Protein AF-A0A7V4PA31-F1 (afdb_monomer)

Secondary structure (DSSP, 8-state):
-PPPP-PPEEEE--GGGHHHHHHHHHHHHHHTTPPPPS--HHHHHHHSSSTT-S-EEEEEEETTEEEEEEEEEEEEETTTTEEEEEEEEEEE-GGGTTTTHHHHHHHHHHHHHHHTT--EEE----TT-HHHHHHHTTTS---TT-------THHHHHHHTPPPPTT-EEEE--GGGHHHHHHHHHHHHHHHT----S-SHHHHHHHHSSTT-S-EEEEEEETTEEEEEEEE---

Sequence (235 aa):
MPPQSNTVLVRAALPQDSAPVAAMCAALAAETDEPAPRFSAADFLRDGFGSSARFGCLVAERHGGMVGYLLHCSDYDTDLAQRCIYVADLFVEKTARGAGVGRALLAAAASVARSRGAGCLAWIVREGNRAARAFYARFGEEQSDTVLWSAAGPSFRRLVAAPQAPDLHIRPAAARDVPTVARMLKALLVGQGDEPPSDIAGPLRRDGFGADAAFQGLLAERAGAPMGYAVFWML

pLDDT: mean 90.06, std 8.97, range [41.06, 98.75]

Solvent-accessible surface area (backbone atoms only — not comparable to full-atom values): 13872 Å² total; per-residue (Å²): 129,79,83,69,56,90,59,74,45,76,45,75,59,54,78,86,46,21,56,65,50,27,51,49,52,38,49,51,23,59,75,69,79,41,76,67,61,88,66,37,34,66,52,43,51,65,33,49,44,73,100,74,36,44,33,49,45,36,34,31,32,42,72,92,38,80,42,30,41,35,35,31,30,85,39,66,41,77,90,76,55,38,39,23,27,34,46,77,44,77,49,61,40,80,93,47,56,93,70,53,50,70,58,51,48,52,54,49,50,51,52,54,24,47,77,70,70,13,83,44,77,45,73,84,74,64,90,84,43,59,70,58,51,66,58,45,61,76,80,53,82,86,67,88,89,69,79,92,80,84,67,60,70,72,55,33,53,49,60,73,67,51,79,79,61,86,74,57,49,74,44,78,52,52,76,85,42,38,68,58,52,35,51,52,52,44,53,49,34,51,74,73,73,45,86,61,71,97,65,57,46,62,44,48,52,70,34,42,52,64,97,79,37,64,34,47,40,36,35,31,26,44,93,87,42,82,76,50,71,48,77,49,72,83,108

Radius of gyration: 20.76 Å; Cα contacts (8 Å, |Δi|>4): 317; chains: 1; bounding box: 57×41×54 Å

Structure (mmCIF, N/CA/C/O backbone):
data_AF-A0A7V4PA31-F1
#
_entry.id   AF-A0A7V4PA31-F1
#
loop_
_atom_site.group_PDB
_atom_site.id
_atom_site.type_symbol
_atom_site.label_atom_id
_atom_site.label_alt_id
_atom_site.label_comp_id
_atom_site.label_asym_id
_atom_site.label_entity_id
_atom_site.label_seq_id
_atom_site.pdbx_PDB_ins_code
_atom_site.Cartn_x
_atom_site.Cartn_y
_atom_site.Cartn_z
_atom_site.occupancy
_atom_site.B_iso_or_equiv
_atom_site.auth_seq_id
_atom_site.auth_comp_id
_atom_site.auth_asym_id
_atom_site.auth_atom_id
_atom_site.pdbx_PDB_model_num
ATOM 1 N N . MET A 1 1 ? -32.011 -3.133 26.517 1.00 44.06 1 MET A N 1
ATOM 2 C CA . MET A 1 1 ? -31.022 -3.063 25.417 1.00 44.06 1 MET A CA 1
ATOM 3 C C . MET A 1 1 ? -30.504 -4.471 25.176 1.00 44.06 1 MET A C 1
ATOM 5 O O . MET A 1 1 ? -30.267 -5.149 26.170 1.00 44.06 1 MET A O 1
ATOM 9 N N . PRO A 1 2 ? -30.390 -4.948 23.925 1.00 41.06 2 PRO A N 1
ATOM 10 C CA . PRO A 1 2 ? -29.769 -6.245 23.666 1.00 41.06 2 PRO A CA 1
ATOM 11 C C . PRO A 1 2 ? -28.306 -6.226 24.152 1.00 41.06 2 PRO A C 1
ATOM 13 O O . PRO A 1 2 ? -27.683 -5.159 24.127 1.00 41.06 2 PRO A O 1
ATOM 16 N N . PRO A 1 3 ? -27.765 -7.360 24.635 1.00 46.62 3 PRO A N 1
ATOM 17 C CA . PRO A 1 3 ? -26.396 -7.428 25.130 1.00 46.62 3 PRO A CA 1
ATOM 18 C C . PRO A 1 3 ? -25.436 -7.057 23.999 1.00 46.62 3 PRO A C 1
ATOM 20 O O . PRO A 1 3 ? -25.443 -7.675 22.935 1.00 46.62 3 PRO A O 1
ATOM 23 N N . GLN A 1 4 ? -24.633 -6.016 24.212 1.00 53.28 4 GLN A N 1
ATOM 24 C CA . GLN A 1 4 ? -23.603 -5.638 23.255 1.00 53.28 4 GLN A CA 1
ATOM 25 C C . GLN A 1 4 ? -22.551 -6.750 23.223 1.00 53.28 4 GLN A C 1
ATOM 27 O O . GLN A 1 4 ? -21.952 -7.089 24.244 1.00 53.28 4 GLN A O 1
ATOM 32 N N . SER A 1 5 ? -22.384 -7.371 22.055 1.00 55.97 5 SER A N 1
ATOM 33 C CA . SER A 1 5 ? -21.417 -8.447 21.869 1.00 55.97 5 SER A CA 1
ATOM 34 C C . SER A 1 5 ? -19.999 -7.921 22.081 1.00 55.97 5 SER A C 1
ATOM 36 O O . SER A 1 5 ? -19.615 -6.888 21.536 1.00 55.97 5 SER A O 1
ATOM 38 N N . ASN A 1 6 ? -19.202 -8.666 22.846 1.00 71.25 6 ASN A N 1
ATOM 39 C CA . ASN A 1 6 ? -17.796 -8.351 23.093 1.00 71.25 6 ASN A CA 1
ATOM 40 C C . ASN A 1 6 ? -16.899 -8.630 21.866 1.00 71.25 6 ASN A C 1
ATOM 42 O O . ASN A 1 6 ? -15.695 -8.363 21.904 1.00 71.25 6 ASN A O 1
ATOM 46 N N . THR A 1 7 ? -17.482 -9.193 20.805 1.00 86.62 7 THR A N 1
ATOM 47 C CA . THR A 1 7 ? -16.820 -9.576 19.559 1.00 86.62 7 THR A CA 1
ATOM 48 C C . THR A 1 7 ? -16.419 -8.352 18.742 1.00 86.62 7 THR A C 1
ATOM 50 O O . THR A 1 7 ? -17.206 -7.429 18.552 1.00 86.62 7 THR A O 1
ATOM 53 N N . VAL A 1 8 ? -15.191 -8.372 18.224 1.00 94.12 8 VAL A N 1
ATOM 54 C CA . VAL A 1 8 ? -14.724 -7.411 17.220 1.00 94.12 8 VAL A CA 1
ATOM 55 C C . VAL A 1 8 ? -15.252 -7.844 15.856 1.00 94.12 8 VAL A C 1
ATOM 57 O O . VAL A 1 8 ? -14.962 -8.958 15.415 1.00 94.12 8 VAL A O 1
ATOM 60 N N . LEU A 1 9 ? -15.996 -6.969 15.185 1.00 96.00 9 LEU A N 1
ATOM 61 C CA . LEU A 1 9 ? -16.415 -7.160 13.799 1.00 96.00 9 LEU A CA 1
ATOM 62 C C . LEU A 1 9 ? -15.493 -6.351 12.888 1.00 96.00 9 LEU A C 1
ATOM 64 O O . LEU A 1 9 ? -15.339 -5.152 13.090 1.00 96.00 9 LEU A O 1
ATOM 68 N N . VAL A 1 10 ? -14.898 -6.991 11.882 1.00 98.31 10 VAL A N 1
ATOM 69 C CA . VAL A 1 10 ? -14.113 -6.305 10.848 1.00 98.31 10 VAL A CA 1
ATOM 70 C C . VAL A 1 10 ? -14.839 -6.416 9.518 1.00 98.31 10 VAL A C 1
ATOM 72 O O . VAL A 1 10 ? -15.261 -7.507 9.130 1.00 98.31 10 VAL A O 1
ATOM 75 N N . ARG A 1 11 ? -14.977 -5.291 8.817 1.00 97.81 11 ARG A N 1
ATOM 76 C CA . ARG A 1 11 ? -15.625 -5.212 7.503 1.00 97.81 11 ARG A CA 1
ATOM 77 C C . ARG A 1 11 ? -14.901 -4.226 6.594 1.00 97.81 11 ARG A C 1
ATOM 79 O O . ARG A 1 11 ? -14.164 -3.366 7.070 1.00 97.81 11 ARG A O 1
ATOM 86 N N . ALA A 1 12 ? -15.145 -4.330 5.290 1.00 98.12 12 ALA A N 1
ATOM 87 C CA . ALA A 1 12 ? -14.775 -3.269 4.362 1.00 98.12 12 ALA A CA 1
ATOM 88 C C . ALA A 1 12 ? -15.479 -1.959 4.749 1.00 98.12 12 ALA A C 1
ATOM 90 O O . ALA A 1 12 ? -16.641 -1.964 5.180 1.00 98.12 12 ALA A O 1
ATOM 91 N N . ALA A 1 13 ? -14.759 -0.851 4.607 1.00 98.25 13 ALA A N 1
ATOM 92 C CA . ALA A 1 13 ? -15.318 0.476 4.775 1.00 98.25 13 ALA A CA 1
ATOM 93 C C . ALA A 1 13 ? -16.358 0.764 3.683 1.00 98.25 13 ALA A C 1
ATOM 95 O O . ALA A 1 13 ? -16.261 0.291 2.550 1.00 98.25 13 ALA A O 1
ATOM 96 N N . LEU A 1 14 ? -17.347 1.568 4.042 1.00 98.12 14 LEU A N 1
ATOM 97 C CA . LEU A 1 14 ? -18.398 2.093 3.184 1.00 98.12 14 LEU A CA 1
ATOM 98 C C . LEU A 1 14 ? -18.211 3.611 3.029 1.00 98.12 14 LEU A C 1
ATOM 100 O O . LEU A 1 14 ? -17.569 4.232 3.877 1.00 98.12 14 LEU A O 1
ATOM 104 N N . PRO A 1 15 ? -18.801 4.255 2.006 1.00 98.19 15 PRO A N 1
ATOM 105 C CA . PRO A 1 15 ? -18.684 5.707 1.820 1.00 98.19 15 PRO A CA 1
ATOM 106 C C . PRO A 1 15 ? -19.058 6.533 3.066 1.00 98.19 15 PRO A C 1
ATOM 108 O O . PRO A 1 15 ? -18.424 7.540 3.383 1.00 98.19 15 PRO A O 1
ATOM 111 N N . GLN A 1 16 ? -20.048 6.064 3.828 1.00 97.88 16 GLN A N 1
ATOM 112 C CA . GLN A 1 16 ? -20.491 6.680 5.083 1.00 97.88 16 GLN A CA 1
ATOM 113 C C . GLN A 1 16 ? -19.450 6.637 6.220 1.00 97.88 16 GLN A C 1
ATOM 115 O O . GLN A 1 16 ? -19.559 7.410 7.166 1.00 97.88 16 GLN A O 1
ATOM 120 N N . ASP A 1 17 ? -18.424 5.785 6.122 1.00 98.25 17 ASP A N 1
ATOM 121 C CA . ASP A 1 17 ? -17.343 5.686 7.111 1.00 98.25 17 ASP A CA 1
ATOM 122 C C . ASP A 1 17 ? -16.256 6.763 6.913 1.00 98.25 17 ASP A C 1
ATOM 124 O O . ASP A 1 17 ? -15.357 6.894 7.742 1.00 98.25 17 ASP A O 1
ATOM 128 N N . SER A 1 18 ? -16.339 7.561 5.842 1.00 97.88 18 SER A N 1
ATOM 129 C CA . SER A 1 18 ? -15.327 8.562 5.470 1.00 97.88 18 SER A CA 1
ATOM 130 C C . SER A 1 18 ? -15.000 9.568 6.577 1.00 97.88 18 SER A C 1
ATOM 132 O O . SER A 1 18 ? -13.827 9.825 6.847 1.00 97.88 18 SER A O 1
ATOM 134 N N . ALA A 1 19 ? -16.013 10.128 7.243 1.00 97.56 19 ALA A N 1
ATOM 135 C CA . ALA A 1 19 ? -15.810 11.098 8.318 1.00 97.56 19 ALA A CA 1
ATOM 136 C C . ALA A 1 19 ? -15.206 10.467 9.593 1.00 97.56 19 ALA A C 1
ATOM 138 O O . ALA A 1 19 ? -14.195 10.992 10.068 1.00 97.56 19 ALA A O 1
ATOM 139 N N . PRO A 1 20 ? -15.728 9.340 10.125 1.00 97.31 20 PRO A N 1
ATOM 140 C CA . PRO A 1 20 ? -15.085 8.622 11.227 1.00 97.31 20 PRO A CA 1
ATOM 141 C C . PRO A 1 20 ? -13.634 8.214 10.944 1.00 97.31 20 PRO A C 1
ATOM 143 O O . PRO A 1 20 ? -12.772 8.395 11.804 1.00 97.31 20 PRO A O 1
ATOM 146 N N . VAL A 1 21 ? -13.340 7.706 9.742 1.00 97.81 21 VAL A N 1
ATOM 147 C CA . VAL A 1 21 ? -11.973 7.310 9.372 1.00 97.81 21 VAL A CA 1
ATOM 148 C C . VAL A 1 21 ? -11.048 8.523 9.320 1.00 97.81 21 VAL A C 1
ATOM 150 O O . VAL A 1 21 ? -9.995 8.493 9.949 1.00 97.81 21 VAL A O 1
ATOM 153 N N . ALA A 1 22 ? -11.450 9.618 8.667 1.00 96.69 22 ALA A N 1
ATOM 154 C CA . ALA A 1 22 ? -10.640 10.838 8.621 1.00 96.69 22 ALA A CA 1
ATOM 155 C C . ALA A 1 22 ? -10.360 11.410 10.027 1.00 96.69 22 ALA A C 1
ATOM 157 O O . ALA A 1 22 ? -9.248 11.865 10.303 1.00 96.69 22 ALA A O 1
ATOM 158 N N . ALA A 1 23 ? -11.334 11.336 10.941 1.00 95.88 23 ALA A N 1
ATOM 159 C CA . ALA A 1 23 ? -11.140 11.733 12.335 1.00 95.88 23 ALA A CA 1
ATOM 160 C C . ALA A 1 23 ? -10.115 10.838 13.057 1.00 95.88 23 ALA A C 1
ATOM 162 O O . ALA A 1 23 ? -9.239 11.350 13.753 1.00 95.88 23 ALA A O 1
ATOM 163 N N . MET A 1 24 ? -10.170 9.518 12.854 1.00 96.25 24 MET A N 1
ATOM 164 C CA . MET A 1 24 ? -9.178 8.591 13.412 1.00 96.25 24 MET A CA 1
ATOM 165 C C . MET A 1 24 ? -7.784 8.759 12.783 1.00 96.25 24 MET A C 1
ATOM 167 O O . MET A 1 24 ? -6.789 8.610 13.490 1.00 96.25 24 MET A O 1
ATOM 171 N N . CYS A 1 25 ? -7.672 9.114 11.497 1.00 94.62 25 CYS A N 1
ATOM 172 C CA . CYS A 1 25 ? -6.391 9.499 10.882 1.00 94.62 25 CYS A CA 1
ATOM 173 C C . CYS A 1 25 ? -5.780 10.721 11.587 1.00 94.62 25 CYS A C 1
ATOM 175 O O . CYS A 1 25 ? -4.594 10.723 11.914 1.00 94.62 25 CYS A O 1
ATOM 177 N N . ALA A 1 26 ? -6.590 11.746 11.872 1.00 93.25 26 ALA A N 1
ATOM 178 C CA . ALA A 1 26 ? -6.135 12.913 12.625 1.00 93.25 26 ALA A CA 1
ATOM 179 C C . ALA A 1 26 ? -5.740 12.560 14.071 1.00 93.25 26 ALA A C 1
ATOM 181 O O . ALA A 1 26 ? -4.738 13.070 14.574 1.00 93.25 26 ALA A O 1
ATOM 182 N N . ALA A 1 27 ? -6.482 11.655 14.720 1.00 92.88 27 ALA A N 1
ATOM 183 C CA . ALA A 1 27 ? -6.151 11.161 16.056 1.00 92.88 27 ALA A CA 1
ATOM 184 C C . ALA A 1 27 ? -4.828 10.375 16.082 1.00 92.88 27 ALA A C 1
ATOM 186 O O . ALA A 1 27 ? -4.037 10.559 17.006 1.00 92.88 27 ALA A O 1
ATOM 187 N N . LEU A 1 28 ? -4.556 9.549 15.063 1.00 89.62 28 LEU A N 1
ATOM 188 C CA . LEU A 1 28 ? -3.290 8.824 14.925 1.00 89.62 28 LEU A CA 1
ATOM 189 C C . LEU A 1 28 ? -2.099 9.789 14.855 1.00 89.62 28 LEU A C 1
ATOM 191 O O . LEU A 1 28 ? -1.149 9.619 15.613 1.00 89.62 28 LEU A O 1
ATOM 195 N N . ALA A 1 29 ? -2.178 10.822 14.011 1.00 87.69 29 ALA A N 1
ATOM 196 C CA . ALA A 1 29 ? -1.116 11.824 13.895 1.00 87.69 29 ALA A CA 1
ATOM 197 C C . ALA A 1 29 ? -0.893 12.597 15.205 1.00 87.69 29 ALA A C 1
ATOM 199 O O . ALA A 1 29 ? 0.244 12.849 15.596 1.00 87.69 29 ALA A O 1
ATOM 200 N N . ALA A 1 30 ? -1.969 12.916 15.931 1.00 87.69 30 ALA A N 1
ATOM 201 C CA . ALA A 1 30 ? -1.861 13.562 17.235 1.00 87.69 30 ALA A CA 1
ATOM 202 C C . ALA A 1 30 ? -1.190 12.668 18.297 1.00 87.69 30 ALA A C 1
ATOM 204 O O . ALA A 1 30 ? -0.552 13.185 19.209 1.00 87.69 30 ALA A O 1
ATOM 205 N N . GLU A 1 31 ? -1.309 11.337 18.205 1.00 85.12 31 GLU A N 1
ATOM 206 C CA . GLU A 1 31 ? -0.613 10.410 19.111 1.00 85.12 31 GLU A CA 1
ATOM 207 C C . GLU A 1 31 ? 0.887 10.276 18.825 1.00 85.12 31 GLU A C 1
ATOM 209 O O . GLU A 1 31 ? 1.630 9.835 19.703 1.00 85.12 31 GLU A O 1
ATOM 214 N N . THR A 1 32 ? 1.324 10.617 17.614 1.00 79.44 32 THR A N 1
ATOM 215 C CA . THR A 1 32 ? 2.720 10.505 17.174 1.00 79.44 32 THR A CA 1
ATOM 216 C C . THR A 1 32 ? 3.445 11.851 17.112 1.00 79.44 32 THR A C 1
ATOM 218 O O . THR A 1 32 ? 4.543 11.917 16.562 1.00 79.44 32 THR A O 1
ATOM 221 N N . ASP A 1 33 ? 2.852 12.903 17.694 1.00 80.62 33 ASP A N 1
ATOM 222 C CA . ASP A 1 33 ? 3.322 14.295 17.630 1.00 80.62 33 ASP A CA 1
ATOM 223 C C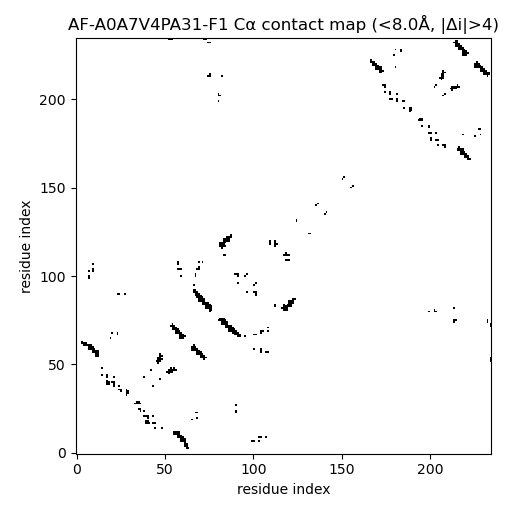 . ASP A 1 33 ? 3.544 14.785 16.185 1.00 80.62 33 ASP A C 1
ATOM 225 O O . ASP A 1 33 ? 4.423 15.601 15.891 1.00 80.62 33 ASP A O 1
ATOM 229 N N . GLU A 1 34 ? 2.734 14.277 15.256 1.00 81.75 34 GLU A N 1
ATOM 230 C CA . GLU A 1 34 ? 2.796 14.626 13.846 1.00 81.75 34 GLU A CA 1
ATOM 231 C C . GLU A 1 34 ? 1.813 15.745 13.492 1.00 81.75 34 GLU A C 1
ATOM 233 O O . GLU A 1 34 ? 0.744 15.879 14.097 1.00 81.75 34 GLU A O 1
ATOM 238 N N . PRO A 1 35 ? 2.128 16.552 12.462 1.00 84.50 35 PRO A N 1
ATOM 239 C CA . PRO A 1 35 ? 1.149 17.453 11.881 1.00 84.50 35 PRO A CA 1
ATOM 240 C C . PRO A 1 35 ? -0.095 16.680 11.444 1.00 84.50 35 PRO A C 1
ATOM 242 O O . PRO A 1 35 ? 0.014 15.601 10.859 1.00 84.50 35 PRO A O 1
ATOM 245 N N . ALA A 1 36 ? -1.272 17.267 11.667 1.00 84.06 36 ALA A N 1
ATOM 246 C CA . ALA A 1 36 ? -2.519 16.679 11.200 1.00 84.06 36 ALA A CA 1
ATOM 247 C C . ALA A 1 36 ? -2.424 16.361 9.694 1.00 84.06 36 ALA A C 1
ATOM 249 O O . ALA A 1 36 ? -1.976 17.211 8.907 1.00 84.06 36 ALA A O 1
ATOM 250 N N . PRO A 1 37 ? -2.831 15.152 9.274 1.00 86.25 37 PRO A N 1
ATOM 251 C CA . PRO A 1 37 ? -2.756 14.768 7.882 1.00 86.25 37 PRO A CA 1
ATOM 252 C C . PRO A 1 37 ? -3.697 15.653 7.066 1.00 86.25 37 PRO A C 1
ATOM 254 O O . PRO A 1 37 ? -4.755 16.078 7.526 1.00 86.25 37 PRO A O 1
ATOM 257 N N . ARG A 1 38 ? -3.334 15.895 5.804 1.00 88.88 38 ARG A N 1
ATOM 258 C CA . ARG A 1 38 ? -4.230 16.571 4.848 1.00 88.88 38 ARG A CA 1
ATOM 259 C C . ARG A 1 38 ? -5.423 15.703 4.440 1.00 88.88 38 ARG A C 1
ATOM 261 O O . ARG A 1 38 ? -6.326 16.200 3.783 1.00 88.88 38 ARG A O 1
ATOM 268 N N . PHE A 1 39 ? -5.384 14.419 4.785 1.00 93.19 39 PHE A N 1
ATOM 269 C CA . PHE A 1 39 ? -6.368 13.424 4.400 1.00 93.19 39 PHE A CA 1
ATOM 270 C C . PHE A 1 39 ? -7.732 13.722 5.032 1.00 93.19 39 PHE A C 1
ATOM 272 O O . PHE A 1 39 ? -7.891 13.667 6.251 1.00 93.19 39 PHE A O 1
ATOM 279 N N . SER A 1 40 ? -8.712 14.056 4.193 1.00 96.44 40 SER A N 1
ATOM 280 C CA . SER A 1 40 ? -10.071 14.405 4.611 1.00 96.44 40 SER A CA 1
ATOM 281 C C . SER A 1 40 ? -11.091 13.322 4.249 1.00 96.44 40 SER A C 1
ATOM 283 O O . SER A 1 40 ? -10.822 12.421 3.458 1.00 96.44 40 SER A O 1
ATOM 285 N N . ALA A 1 41 ? -12.320 13.452 4.759 1.00 97.44 41 ALA A N 1
ATOM 286 C CA . ALA A 1 41 ? -13.435 12.601 4.338 1.00 97.44 41 ALA A CA 1
ATOM 287 C C . ALA A 1 41 ? -13.698 12.686 2.819 1.00 97.44 41 ALA A C 1
ATOM 289 O O . ALA A 1 41 ? -14.067 11.692 2.196 1.00 97.44 41 ALA A O 1
ATOM 290 N N . ALA A 1 42 ? -13.472 13.856 2.208 1.00 97.56 42 ALA A N 1
ATOM 291 C CA . ALA A 1 42 ? -13.620 14.041 0.767 1.00 97.56 42 ALA A CA 1
ATOM 292 C C . ALA A 1 42 ? -12.531 13.297 -0.022 1.00 97.56 42 ALA A C 1
ATOM 294 O O . ALA A 1 42 ? -12.837 12.679 -1.040 1.00 97.56 42 ALA A O 1
ATOM 295 N N . ASP A 1 43 ? -11.285 13.301 0.465 1.00 96.81 43 ASP A N 1
ATOM 296 C CA . ASP A 1 43 ? -10.207 12.493 -0.121 1.00 96.81 43 ASP A CA 1
ATOM 297 C C . ASP A 1 43 ? -10.504 11.002 0.032 1.00 96.81 43 ASP A C 1
ATOM 299 O O . ASP A 1 43 ? -10.348 10.247 -0.924 1.00 96.81 43 ASP A O 1
ATOM 303 N N . PHE A 1 44 ? -11.022 10.591 1.194 1.00 97.38 44 PHE A N 1
ATOM 304 C CA . PHE A 1 44 ? -11.401 9.203 1.425 1.00 97.38 44 PHE A CA 1
ATOM 305 C C . PHE A 1 44 ? -12.467 8.722 0.432 1.00 97.38 44 PHE A C 1
ATOM 307 O O . PHE A 1 44 ? -12.355 7.633 -0.126 1.00 97.38 44 PHE A O 1
ATOM 314 N N . LEU A 1 45 ? -13.489 9.542 0.176 1.00 97.56 45 LEU A N 1
ATOM 315 C CA . LEU A 1 45 ? -14.532 9.237 -0.805 1.00 97.56 45 LEU A CA 1
ATOM 316 C C . LEU A 1 45 ? -13.998 9.201 -2.240 1.00 97.56 45 LEU A C 1
ATOM 318 O O . LEU A 1 45 ? -14.384 8.320 -3.006 1.00 97.56 45 LEU A O 1
ATOM 322 N N . ARG A 1 46 ? -13.130 10.155 -2.597 1.00 96.31 46 ARG A N 1
ATOM 323 C CA . ARG A 1 46 ? -12.538 10.258 -3.936 1.00 96.31 46 ARG A CA 1
ATOM 324 C C . ARG A 1 46 ? -11.651 9.058 -4.256 1.00 96.31 46 ARG A C 1
ATOM 326 O O . ARG A 1 46 ? -11.734 8.523 -5.357 1.00 96.31 46 ARG A O 1
ATOM 333 N N . ASP A 1 47 ? -10.808 8.663 -3.306 1.00 96.69 47 ASP A N 1
ATOM 334 C CA . ASP A 1 47 ? -9.711 7.728 -3.554 1.00 96.69 47 ASP A CA 1
ATOM 335 C C . ASP A 1 47 ? -9.988 6.315 -3.016 1.00 96.69 47 ASP A C 1
ATOM 337 O O . ASP A 1 47 ? -9.312 5.376 -3.421 1.00 96.69 47 ASP A O 1
ATOM 341 N N . GLY A 1 48 ? -10.968 6.128 -2.127 1.00 96.44 48 GLY A N 1
ATOM 342 C CA . GLY A 1 48 ? -11.242 4.840 -1.476 1.00 96.44 48 GLY A CA 1
ATOM 343 C C . GLY A 1 48 ? -12.285 3.956 -2.165 1.00 96.44 48 GLY A C 1
ATOM 344 O O . GLY A 1 48 ? -12.508 2.829 -1.723 1.00 96.44 48 GLY A O 1
ATOM 345 N N . PHE A 1 49 ? -12.952 4.441 -3.219 1.00 95.38 49 PHE A N 1
ATOM 346 C CA . PHE A 1 49 ? -14.084 3.746 -3.845 1.00 95.38 49 PHE A CA 1
ATOM 347 C C . PHE A 1 49 ? -14.070 3.816 -5.376 1.00 95.38 49 PHE A C 1
ATOM 349 O O . PHE A 1 49 ? -13.451 4.684 -5.984 1.00 95.38 49 PHE A O 1
ATOM 356 N N . GLY A 1 50 ? -14.811 2.898 -6.003 1.00 92.62 50 GLY A N 1
ATOM 357 C CA . GLY A 1 50 ? -14.943 2.800 -7.458 1.00 92.62 50 GLY A CA 1
ATOM 358 C C . GLY A 1 50 ? -13.843 1.967 -8.120 1.00 92.62 50 GLY A C 1
ATOM 359 O O . GLY A 1 50 ? -12.965 1.415 -7.463 1.00 92.62 50 GLY A O 1
ATOM 360 N N . SER A 1 51 ? -13.898 1.865 -9.450 1.00 87.75 51 SER A N 1
ATOM 361 C CA . SER A 1 51 ? -12.938 1.084 -10.249 1.00 87.75 51 SER A CA 1
ATOM 362 C C . SER A 1 51 ? -11.523 1.672 -10.268 1.00 87.75 51 SER A C 1
ATOM 364 O O . SER A 1 51 ? -10.601 1.012 -10.728 1.00 87.75 51 SER A O 1
ATOM 366 N N . SER A 1 52 ? -11.356 2.907 -9.793 1.00 86.19 52 SER A N 1
ATOM 367 C CA . SER A 1 52 ? -10.081 3.624 -9.699 1.00 86.19 52 SER A CA 1
ATOM 368 C C . SER A 1 52 ? -9.669 3.910 -8.250 1.00 86.19 52 SER A C 1
ATOM 370 O O . SER A 1 52 ? -8.960 4.890 -8.003 1.00 86.19 52 SER A O 1
ATOM 372 N N . ALA A 1 53 ? -10.174 3.120 -7.295 1.00 92.75 53 ALA A N 1
ATOM 373 C CA . ALA A 1 53 ? -9.812 3.245 -5.888 1.00 92.75 53 ALA A CA 1
ATOM 374 C C . ALA A 1 53 ? -8.302 3.027 -5.705 1.00 92.75 53 ALA A C 1
ATOM 376 O O . ALA A 1 53 ? -7.762 2.007 -6.122 1.00 92.75 53 ALA A O 1
ATOM 377 N N . ARG A 1 54 ? -7.643 3.984 -5.052 1.00 92.69 54 ARG A N 1
ATOM 378 C CA . ARG A 1 54 ? -6.198 4.013 -4.780 1.00 92.69 54 ARG A CA 1
ATOM 379 C C . ARG A 1 54 ? -5.822 3.241 -3.522 1.00 92.69 54 ARG A C 1
ATOM 381 O O . ARG A 1 54 ? -4.666 2.872 -3.341 1.00 92.69 54 ARG A O 1
ATOM 388 N N . PHE A 1 55 ? -6.787 3.003 -2.640 1.00 95.56 55 PHE A N 1
ATOM 389 C CA . PHE A 1 55 ? -6.609 2.202 -1.437 1.00 95.56 55 PHE A CA 1
ATOM 390 C C . PHE A 1 55 ? -7.890 1.435 -1.096 1.00 95.56 55 PHE A C 1
ATOM 392 O O . PHE A 1 55 ? -8.990 1.785 -1.521 1.00 95.56 55 PHE A O 1
ATOM 399 N N . GLY A 1 56 ? -7.738 0.382 -0.298 1.00 96.88 56 GLY A N 1
ATOM 400 C CA . GLY A 1 56 ? -8.819 -0.235 0.458 1.00 96.88 56 GLY A CA 1
ATOM 401 C C . GLY A 1 56 ? -8.768 0.206 1.918 1.00 96.88 56 GLY A C 1
ATOM 402 O O . GLY A 1 56 ? -7.713 0.567 2.440 1.00 96.88 56 GLY A O 1
ATOM 403 N N . CYS A 1 57 ? -9.915 0.176 2.586 1.00 98.44 57 CYS A N 1
ATOM 404 C CA . CYS A 1 57 ? -10.000 0.438 4.015 1.00 98.44 57 CYS A CA 1
ATOM 405 C C . CYS A 1 57 ? -10.866 -0.629 4.683 1.00 98.44 57 CYS A C 1
ATOM 407 O O . CYS A 1 57 ? -11.948 -0.971 4.197 1.00 98.44 57 CYS A O 1
ATOM 409 N N . LEU A 1 58 ? -10.373 -1.156 5.798 1.00 98.75 58 LEU A N 1
ATOM 410 C CA . LEU A 1 58 ? -11.103 -2.032 6.701 1.00 98.75 58 LEU A CA 1
ATOM 411 C C . LEU A 1 58 ? -11.414 -1.254 7.973 1.00 98.75 58 LEU A C 1
ATOM 413 O O . LEU A 1 58 ? -10.540 -0.579 8.508 1.00 98.75 58 LEU A O 1
ATOM 417 N N . VAL A 1 59 ? -12.633 -1.381 8.484 1.00 98.69 59 VAL A N 1
ATOM 418 C CA . VAL A 1 59 ? -13.040 -0.788 9.762 1.00 98.69 59 VAL A CA 1
ATOM 419 C C . VAL A 1 59 ? -13.340 -1.884 10.770 1.00 98.69 59 VAL A C 1
ATOM 421 O O . VAL A 1 59 ? -13.851 -2.952 10.417 1.00 98.69 59 VAL A O 1
ATOM 424 N N . ALA A 1 60 ? -13.004 -1.619 12.028 1.00 98.44 60 ALA A N 1
ATOM 425 C CA . ALA A 1 60 ? -13.319 -2.482 13.150 1.00 98.44 60 ALA A CA 1
ATOM 426 C C . ALA A 1 60 ? -14.403 -1.845 14.017 1.00 98.44 60 ALA A C 1
ATOM 428 O O . ALA A 1 60 ? -14.278 -0.697 14.446 1.00 98.44 60 ALA A O 1
ATOM 429 N N . GLU A 1 61 ? -15.434 -2.620 14.321 1.00 97.00 61 GLU A N 1
ATOM 430 C CA . GLU A 1 61 ? -16.535 -2.234 15.193 1.00 97.00 61 GLU A CA 1
ATOM 431 C C . GLU A 1 61 ? -16.549 -3.099 16.452 1.00 97.00 61 GLU A C 1
ATOM 433 O O . GLU A 1 61 ? -16.291 -4.308 16.418 1.00 97.00 61 GLU A O 1
ATOM 438 N N . ARG A 1 62 ? -16.865 -2.470 17.584 1.00 93.12 62 ARG A N 1
ATOM 439 C CA . ARG A 1 62 ? -17.080 -3.133 18.871 1.00 93.12 62 ARG A CA 1
ATOM 440 C C . ARG A 1 62 ? -18.070 -2.313 19.688 1.00 93.12 62 ARG A C 1
ATOM 442 O O . ARG A 1 62 ? -18.041 -1.088 19.634 1.00 93.12 62 ARG A O 1
ATOM 449 N N . HIS A 1 63 ? -18.950 -2.972 20.444 1.00 88.06 63 HIS A N 1
ATOM 450 C CA . HIS A 1 63 ? -19.958 -2.291 21.278 1.00 88.06 63 HIS A CA 1
ATOM 451 C C . HIS A 1 63 ? -20.865 -1.318 20.499 1.00 88.06 63 HIS A C 1
ATOM 453 O O . HIS A 1 63 ? -21.342 -0.322 21.033 1.00 88.06 63 HIS A O 1
ATOM 459 N N . GLY A 1 64 ? -21.104 -1.609 19.215 1.00 85.38 64 GLY A N 1
ATOM 460 C CA . GLY A 1 64 ? -21.933 -0.783 18.330 1.00 85.38 64 GLY A CA 1
ATOM 461 C C . GLY A 1 64 ? -21.260 0.492 17.808 1.00 85.38 64 GLY A C 1
ATOM 462 O O . GLY A 1 64 ? -21.941 1.302 17.188 1.00 85.38 64 GLY A O 1
ATOM 463 N N . GLY A 1 65 ? -19.957 0.678 18.043 1.00 92.44 65 GLY A N 1
ATOM 464 C CA . GLY A 1 65 ? -19.186 1.816 17.543 1.00 92.44 65 GLY A CA 1
ATOM 465 C C . GLY A 1 65 ? -17.934 1.389 16.784 1.00 92.44 65 GLY A C 1
ATOM 466 O O . GLY A 1 65 ? -17.381 0.314 17.020 1.00 92.44 65 GLY A O 1
ATOM 467 N N . MET A 1 66 ? -17.477 2.248 15.876 1.00 96.94 66 MET A N 1
ATOM 468 C CA . MET A 1 66 ? -16.195 2.080 15.196 1.00 96.94 66 MET A CA 1
ATOM 469 C C . MET A 1 66 ? -15.058 2.373 16.176 1.00 96.94 66 MET A C 1
ATOM 471 O O . MET A 1 66 ? -15.074 3.392 16.860 1.00 96.94 66 MET A O 1
ATOM 475 N N . VAL A 1 67 ? -14.093 1.460 16.265 1.00 97.69 67 VAL A N 1
ATOM 476 C CA . VAL A 1 67 ? -12.992 1.511 17.245 1.00 97.69 67 VAL A CA 1
ATOM 477 C C . VAL A 1 67 ? -11.610 1.411 16.604 1.00 97.69 67 VAL A C 1
ATOM 479 O O . VAL A 1 67 ? -10.600 1.350 17.304 1.00 97.69 67 VAL A O 1
ATOM 482 N N . GLY A 1 68 ? -11.541 1.342 15.279 1.00 98.00 68 GLY A N 1
ATOM 483 C CA . GLY A 1 68 ? -10.284 1.304 14.553 1.00 98.00 68 GLY A CA 1
ATOM 484 C C . GLY A 1 68 ? -10.481 1.130 13.058 1.00 98.00 68 GLY A C 1
ATOM 485 O O . GLY A 1 68 ? -11.571 0.787 12.593 1.00 98.00 68 GLY A O 1
ATOM 486 N N . TYR A 1 69 ? -9.403 1.339 12.316 1.00 98.62 69 TYR A N 1
ATOM 487 C CA . TYR A 1 69 ? -9.356 1.121 10.878 1.00 98.62 69 TYR A CA 1
ATOM 488 C C . TYR A 1 69 ? -7.968 0.638 10.446 1.00 98.62 69 TYR A C 1
ATOM 490 O O . TYR A 1 69 ? -6.986 0.755 11.186 1.00 98.62 69 TYR A O 1
ATOM 498 N N . LEU A 1 70 ? -7.906 0.085 9.240 1.00 98.56 70 LEU A N 1
ATOM 499 C CA . LEU A 1 70 ? -6.678 -0.260 8.542 1.00 98.56 70 LEU A CA 1
ATOM 500 C C . LEU A 1 70 ? -6.820 0.166 7.082 1.00 98.56 70 LEU A C 1
ATOM 502 O O . LEU A 1 70 ? -7.698 -0.336 6.376 1.00 98.56 70 LEU A O 1
ATOM 506 N N . LEU A 1 71 ? -5.959 1.081 6.642 1.00 97.88 71 LEU A N 1
ATOM 507 C CA . LEU A 1 71 ? -5.876 1.533 5.255 1.00 97.88 71 LEU A CA 1
ATOM 508 C C . LEU A 1 71 ? -4.726 0.806 4.563 1.00 97.88 71 LEU A C 1
ATOM 510 O O . LEU A 1 71 ? -3.628 0.694 5.111 1.00 97.88 71 LEU A O 1
ATOM 514 N N . HIS A 1 72 ? -4.983 0.290 3.367 1.00 97.00 72 HIS A N 1
ATOM 515 C CA . HIS A 1 72 ? -4.011 -0.509 2.641 1.00 97.00 72 HIS A CA 1
ATOM 516 C C . HIS A 1 72 ? -4.054 -0.263 1.133 1.00 97.00 72 HIS A C 1
ATOM 518 O O . HIS A 1 72 ? -5.107 0.033 0.570 1.00 97.00 72 HIS A O 1
ATOM 524 N N . CYS A 1 73 ? -2.931 -0.451 0.452 1.00 93.88 73 CYS A N 1
ATOM 525 C CA . CYS A 1 73 ? -2.829 -0.363 -1.004 1.00 93.88 73 CYS A CA 1
ATOM 526 C C . CYS A 1 73 ? -2.080 -1.567 -1.583 1.00 93.88 73 CYS A C 1
ATOM 528 O O . CYS A 1 73 ? -1.497 -2.371 -0.856 1.00 93.88 73 CYS A O 1
ATOM 530 N N . SER A 1 74 ? -2.180 -1.745 -2.898 1.00 89.44 74 SER A N 1
ATOM 531 C CA . SER A 1 74 ? -1.460 -2.806 -3.603 1.00 89.44 74 SER A CA 1
ATOM 532 C C . SER A 1 74 ? 0.042 -2.536 -3.587 1.00 89.44 74 SER A C 1
ATOM 534 O O . SER A 1 74 ? 0.460 -1.386 -3.701 1.00 89.44 74 SER A O 1
ATOM 536 N N . ASP A 1 75 ? 0.824 -3.604 -3.489 1.00 88.88 75 ASP A N 1
ATOM 537 C CA . ASP A 1 75 ? 2.283 -3.569 -3.518 1.00 88.88 75 ASP A CA 1
ATOM 538 C C . ASP A 1 75 ? 2.829 -4.830 -4.217 1.00 88.88 75 ASP A C 1
ATOM 540 O O . ASP A 1 75 ? 2.075 -5.767 -4.523 1.00 88.88 75 ASP A O 1
ATOM 544 N N . TYR A 1 76 ? 4.131 -4.888 -4.474 1.00 84.31 76 TYR A N 1
ATOM 545 C CA . TYR A 1 76 ? 4.794 -6.089 -4.976 1.00 84.31 76 TYR A CA 1
ATOM 546 C C . TYR A 1 76 ? 6.216 -6.162 -4.442 1.00 84.31 76 TYR A C 1
ATOM 548 O O . TYR A 1 76 ? 7.009 -5.241 -4.606 1.00 84.31 76 TYR A O 1
ATOM 556 N N . ASP A 1 77 ? 6.557 -7.307 -3.880 1.00 81.06 77 ASP A N 1
ATOM 557 C CA . ASP A 1 77 ? 7.897 -7.569 -3.396 1.00 81.06 77 ASP A CA 1
ATOM 558 C C . ASP A 1 77 ? 8.706 -8.244 -4.513 1.00 81.06 77 ASP A C 1
ATOM 560 O O . ASP A 1 77 ? 8.323 -9.297 -5.039 1.00 81.06 77 ASP A O 1
ATOM 564 N N . THR A 1 78 ? 9.791 -7.598 -4.942 1.00 75.94 78 THR A N 1
ATOM 565 C CA . THR A 1 78 ? 10.650 -8.100 -6.025 1.00 75.94 78 THR A CA 1
ATOM 566 C C . THR A 1 78 ? 11.567 -9.227 -5.588 1.00 75.94 78 THR A C 1
ATOM 568 O O . THR A 1 78 ? 11.954 -10.028 -6.441 1.00 75.94 78 THR A O 1
ATOM 571 N N . ASP A 1 79 ? 11.865 -9.315 -4.296 1.00 75.12 79 ASP A N 1
ATOM 572 C CA . ASP A 1 79 ? 12.751 -10.326 -3.723 1.00 75.12 79 ASP A CA 1
ATOM 573 C C . ASP A 1 79 ? 11.973 -11.636 -3.547 1.00 75.12 79 ASP A C 1
ATOM 575 O O . ASP A 1 79 ? 12.443 -12.714 -3.915 1.00 75.12 79 ASP A O 1
ATOM 579 N N . LEU A 1 80 ? 10.711 -11.532 -3.120 1.00 75.56 80 LEU A N 1
ATOM 580 C CA . LEU A 1 80 ? 9.747 -12.637 -3.092 1.00 75.56 80 LEU A CA 1
ATOM 581 C C . LEU A 1 80 ? 9.121 -12.923 -4.465 1.00 75.56 80 LEU A C 1
ATOM 583 O O . LEU A 1 80 ? 8.470 -13.954 -4.648 1.00 75.56 80 LEU A O 1
ATOM 587 N N . ALA A 1 81 ? 9.280 -12.004 -5.421 1.00 74.12 81 ALA A N 1
ATOM 588 C CA . ALA A 1 81 ? 8.618 -12.018 -6.722 1.00 74.12 81 ALA A CA 1
ATOM 589 C C . ALA A 1 81 ? 7.103 -12.299 -6.608 1.00 74.12 81 ALA A C 1
ATOM 591 O O . ALA A 1 81 ? 6.543 -13.152 -7.314 1.00 74.12 81 ALA A O 1
ATOM 592 N N . GLN A 1 82 ? 6.441 -11.585 -5.695 1.00 79.38 82 GLN A N 1
ATOM 593 C CA . GLN A 1 82 ? 5.050 -11.829 -5.338 1.00 79.38 82 GLN A CA 1
ATOM 594 C C . GLN A 1 82 ? 4.293 -10.534 -5.037 1.00 79.38 82 GLN A C 1
ATOM 596 O O . GLN A 1 82 ? 4.829 -9.576 -4.486 1.00 79.38 82 GLN A O 1
ATOM 601 N N . ARG A 1 83 ? 2.993 -10.527 -5.357 1.00 87.12 83 ARG A N 1
ATOM 602 C CA . ARG A 1 83 ? 2.082 -9.459 -4.935 1.00 87.12 83 ARG A CA 1
ATOM 603 C C . ARG A 1 83 ? 2.039 -9.364 -3.414 1.00 87.12 83 ARG A C 1
ATOM 605 O O . ARG A 1 83 ? 1.945 -10.376 -2.709 1.00 87.12 83 ARG A O 1
ATOM 612 N N . CYS A 1 84 ? 1.993 -8.135 -2.938 1.00 90.62 84 CYS A N 1
ATOM 613 C CA . CYS A 1 84 ? 1.864 -7.803 -1.535 1.00 90.62 84 CYS A CA 1
ATOM 614 C C . CYS A 1 84 ? 0.791 -6.733 -1.344 1.00 90.62 84 CYS A C 1
ATOM 616 O O . CYS A 1 84 ? 0.230 -6.184 -2.296 1.00 90.62 84 CYS A O 1
ATOM 618 N N . ILE A 1 85 ? 0.446 -6.478 -0.091 1.00 93.12 85 ILE A N 1
ATOM 619 C CA . ILE A 1 85 ? -0.346 -5.313 0.281 1.00 93.12 85 ILE A CA 1
ATOM 620 C C . ILE A 1 85 ? 0.480 -4.481 1.251 1.00 93.12 85 ILE A C 1
ATOM 622 O O . ILE A 1 85 ? 0.950 -4.993 2.267 1.00 93.12 85 ILE A O 1
ATOM 626 N N . TYR A 1 86 ? 0.606 -3.194 0.958 1.00 95.25 86 TYR A N 1
ATOM 627 C CA . TYR A 1 86 ? 1.197 -2.235 1.872 1.00 95.25 86 TYR A CA 1
ATOM 628 C C . TYR A 1 86 ? 0.127 -1.729 2.842 1.00 95.25 86 TYR A C 1
ATOM 630 O O . TYR A 1 86 ? -0.916 -1.217 2.422 1.00 95.25 86 TYR A O 1
ATOM 638 N N . VAL A 1 87 ? 0.359 -1.883 4.145 1.00 97.12 87 VAL A N 1
ATOM 639 C CA . VAL A 1 87 ? -0.480 -1.298 5.196 1.00 97.12 87 VAL A CA 1
ATOM 640 C C . VAL A 1 87 ? 0.011 0.123 5.435 1.00 97.12 87 VAL A C 1
ATOM 642 O O . VAL A 1 87 ? 1.043 0.339 6.068 1.00 97.12 87 VAL A O 1
ATOM 645 N N . ALA A 1 88 ? -0.741 1.084 4.904 1.00 94.62 88 ALA A N 1
ATOM 646 C CA . ALA A 1 88 ? -0.414 2.498 4.998 1.00 94.62 88 ALA A CA 1
ATOM 647 C C . ALA A 1 88 ? -0.664 3.041 6.403 1.00 94.62 88 ALA A C 1
ATOM 649 O O . ALA A 1 88 ? 0.206 3.707 6.948 1.00 94.62 88 ALA A O 1
ATOM 650 N N . ASP A 1 89 ? -1.815 2.698 6.987 1.00 94.00 89 ASP A N 1
ATOM 651 C CA . ASP A 1 89 ? -2.195 3.116 8.333 1.00 94.00 89 ASP A CA 1
ATOM 652 C C . ASP A 1 89 ? -2.926 1.995 9.069 1.00 94.00 89 ASP A C 1
ATOM 654 O O . ASP A 1 89 ? -3.751 1.274 8.500 1.00 94.00 89 ASP A O 1
ATOM 658 N N . LEU A 1 90 ? -2.667 1.894 10.371 1.00 96.25 90 LEU A N 1
ATOM 659 C CA . LEU A 1 90 ? -3.428 1.070 11.303 1.00 96.25 90 LEU A CA 1
ATOM 660 C C . LEU A 1 90 ? -3.636 1.864 12.586 1.00 96.25 90 LEU A C 1
ATOM 662 O O . LEU A 1 90 ? -2.677 2.225 13.271 1.00 96.25 90 LEU A O 1
ATOM 666 N N . PHE A 1 91 ? -4.897 2.078 12.946 1.00 96.00 91 PHE A N 1
ATOM 667 C CA . PHE A 1 91 ? -5.261 2.764 14.178 1.00 96.00 91 PHE A CA 1
ATOM 668 C C . PHE A 1 91 ? -6.300 1.968 14.958 1.00 96.00 91 PHE A C 1
ATOM 670 O O . PHE A 1 91 ? -7.233 1.391 14.397 1.00 96.00 91 PHE A O 1
ATOM 677 N N . VAL A 1 92 ? -6.143 1.973 16.280 1.00 97.06 92 VAL A N 1
ATOM 678 C CA . VAL A 1 92 ? -7.111 1.424 17.229 1.00 97.06 92 VAL A CA 1
ATOM 679 C C . VAL A 1 92 ? -7.275 2.418 18.368 1.00 97.06 92 VAL A C 1
ATOM 681 O O . VAL A 1 92 ? -6.283 2.820 18.991 1.00 97.06 92 VAL A O 1
ATOM 684 N N . GLU A 1 93 ? -8.528 2.748 18.668 1.00 95.56 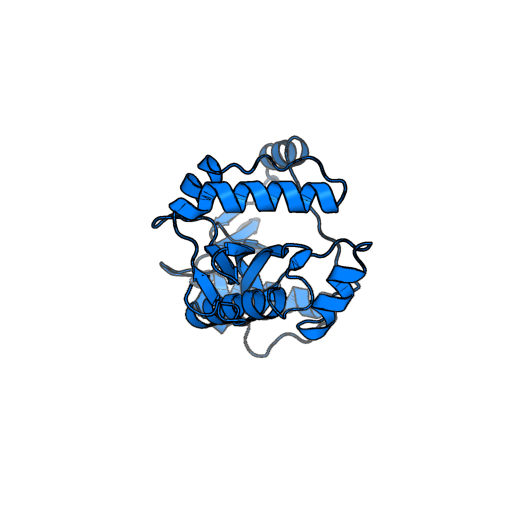93 GLU A N 1
ATOM 685 C CA . GLU A 1 93 ? -8.923 3.583 19.798 1.00 95.56 93 GLU A CA 1
ATOM 686 C C . GLU A 1 93 ? -8.296 3.089 21.099 1.00 95.56 93 GLU A C 1
ATOM 688 O O . GLU A 1 93 ? -8.282 1.885 21.379 1.00 95.56 93 GLU A O 1
ATOM 693 N N . LYS A 1 94 ? -7.805 4.011 21.937 1.00 93.31 94 LYS A N 1
ATOM 694 C CA . LYS A 1 94 ? -7.097 3.657 23.184 1.00 93.31 94 LYS A CA 1
ATOM 695 C C . LYS A 1 94 ? -7.928 2.737 24.081 1.00 93.31 94 LYS A C 1
ATOM 697 O O . LYS A 1 94 ? -7.391 1.790 24.649 1.00 93.31 94 LYS A O 1
ATOM 702 N N . THR A 1 95 ? -9.238 2.969 24.148 1.00 92.31 95 THR A N 1
ATOM 703 C CA . THR A 1 95 ? -10.202 2.185 24.941 1.00 92.31 95 THR A CA 1
ATOM 704 C C . THR A 1 95 ? -10.451 0.773 24.397 1.00 92.31 95 THR A C 1
ATOM 706 O O . THR A 1 95 ? -10.970 -0.080 25.117 1.00 92.31 95 THR A O 1
ATOM 709 N N . ALA A 1 96 ? -10.073 0.502 23.145 1.00 93.44 96 ALA A N 1
ATOM 710 C CA . ALA A 1 96 ? -10.216 -0.794 22.485 1.00 93.44 96 ALA A CA 1
ATOM 711 C C . ALA A 1 96 ? -8.872 -1.528 22.283 1.00 93.44 96 ALA A C 1
ATOM 713 O O . ALA A 1 96 ? -8.847 -2.658 21.778 1.00 93.44 96 ALA A O 1
ATOM 714 N N . ARG A 1 97 ? -7.744 -0.931 22.697 1.00 92.62 97 ARG A N 1
ATOM 715 C CA . ARG A 1 97 ? -6.427 -1.593 22.689 1.00 92.62 97 ARG A CA 1
ATOM 716 C C . ARG A 1 97 ? -6.398 -2.759 2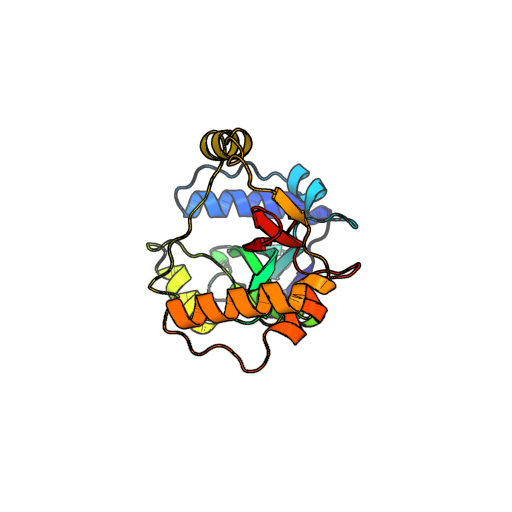3.678 1.00 92.62 97 ARG A C 1
ATOM 718 O O . ARG A 1 97 ? -7.134 -2.798 24.656 1.00 92.62 97 ARG A O 1
ATOM 725 N N . GLY A 1 98 ? -5.573 -3.763 23.382 1.00 90.75 98 GLY A N 1
ATOM 726 C CA . GLY A 1 98 ? -5.506 -5.005 24.165 1.00 90.75 98 GLY A CA 1
ATOM 727 C C . GLY A 1 98 ? -6.682 -5.970 23.950 1.00 90.75 98 GLY A C 1
ATOM 728 O O . GLY A 1 98 ? -6.562 -7.139 24.296 1.00 90.75 98 GLY A O 1
ATOM 729 N N . ALA A 1 99 ? -7.770 -5.546 23.295 1.00 92.00 99 ALA A N 1
ATOM 730 C CA . ALA A 1 99 ? -8.934 -6.391 23.000 1.00 92.00 99 ALA A CA 1
ATOM 731 C C . ALA A 1 99 ? -8.811 -7.207 21.693 1.00 92.00 99 ALA A C 1
ATOM 733 O O . ALA A 1 99 ? -9.794 -7.751 21.200 1.00 92.00 99 ALA A O 1
ATOM 734 N N . GLY A 1 100 ? -7.619 -7.269 21.088 1.00 94.25 100 GLY A N 1
ATOM 735 C CA . GLY A 1 100 ? -7.374 -8.018 19.847 1.00 94.25 100 GLY A CA 1
ATOM 736 C C . GLY A 1 100 ? -7.792 -7.317 18.545 1.00 94.25 100 GLY A C 1
ATOM 737 O O . GLY A 1 100 ? -7.613 -7.903 17.482 1.00 94.25 100 GLY A O 1
ATOM 738 N N . VAL A 1 101 ? -8.274 -6.067 18.593 1.00 97.19 101 VAL A N 1
ATOM 739 C CA . VAL A 1 101 ? -8.749 -5.310 1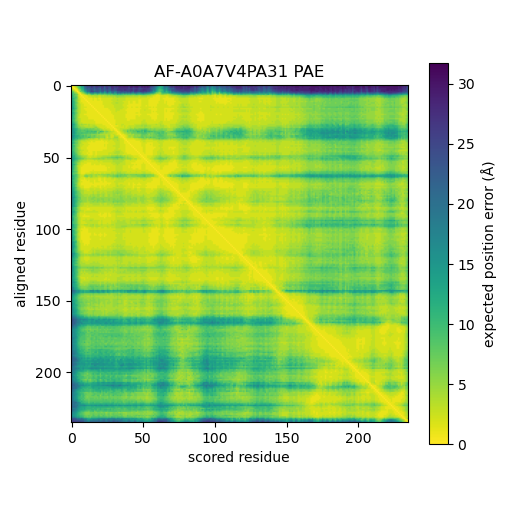7.412 1.00 97.19 101 VAL A CA 1
ATOM 740 C C . VAL A 1 101 ? -7.686 -5.195 16.315 1.00 97.19 101 VAL A C 1
ATOM 742 O O . VAL A 1 101 ? -7.949 -5.550 15.171 1.00 97.19 101 VAL A O 1
ATOM 745 N N . GLY A 1 102 ? -6.464 -4.770 16.659 1.00 96.75 102 GLY A N 1
ATOM 746 C CA . GLY A 1 102 ? -5.383 -4.625 15.674 1.00 96.75 102 GLY A CA 1
ATOM 747 C C . GLY A 1 102 ? -5.018 -5.949 14.995 1.00 96.75 102 GLY A C 1
ATOM 748 O O . GLY A 1 102 ? -4.800 -5.992 13.789 1.00 96.75 102 GLY A O 1
ATOM 749 N N . ARG A 1 103 ? -5.030 -7.060 15.749 1.00 96.88 103 ARG A N 1
ATOM 750 C CA . ARG A 1 103 ? -4.816 -8.405 15.191 1.00 96.88 103 ARG A CA 1
ATOM 751 C C . ARG A 1 103 ? -5.938 -8.789 14.226 1.00 96.88 103 ARG A C 1
ATOM 753 O O . ARG A 1 103 ? -5.655 -9.372 13.185 1.00 96.88 103 ARG A O 1
ATOM 760 N N . ALA A 1 104 ? -7.190 -8.484 14.566 1.00 97.50 104 ALA A N 1
ATOM 761 C CA . ALA A 1 104 ? -8.332 -8.770 13.701 1.00 97.50 104 ALA A CA 1
ATOM 762 C C . ALA A 1 104 ? -8.258 -7.976 12.385 1.00 97.50 104 ALA A C 1
ATOM 764 O O . ALA A 1 104 ? -8.494 -8.546 11.323 1.00 97.50 104 ALA A O 1
ATOM 765 N N . LEU A 1 105 ? -7.860 -6.700 12.447 1.00 98.44 105 LEU A N 1
ATOM 766 C CA . LEU A 1 105 ? -7.635 -5.864 11.265 1.00 98.44 105 LEU A CA 1
ATOM 767 C C . LEU A 1 105 ? -6.523 -6.428 10.367 1.00 98.44 105 LEU A C 1
ATOM 769 O O . LEU A 1 105 ? -6.755 -6.613 9.175 1.00 98.44 105 LEU A O 1
ATOM 773 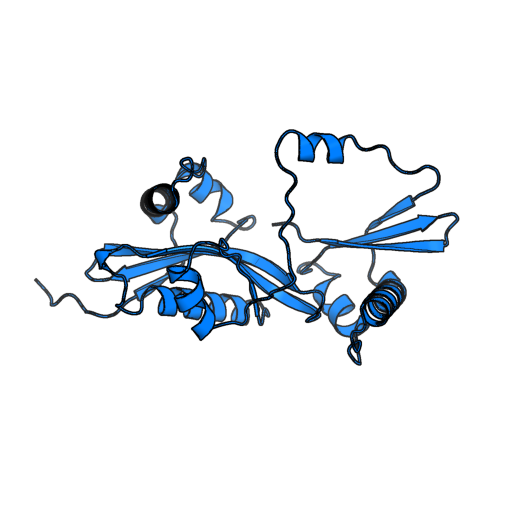N N . LEU A 1 106 ? -5.356 -6.778 10.925 1.00 97.88 106 LEU A N 1
ATOM 774 C CA . LEU A 1 106 ? -4.260 -7.384 10.151 1.00 97.88 106 LEU A CA 1
ATOM 775 C C . LEU A 1 106 ? -4.656 -8.727 9.524 1.00 97.88 106 LEU A C 1
ATOM 777 O O . LEU A 1 106 ? -4.358 -8.978 8.360 1.00 97.88 106 LEU A O 1
ATOM 781 N N . ALA A 1 107 ? -5.365 -9.584 10.263 1.00 97.25 107 ALA A N 1
ATOM 782 C CA . ALA A 1 107 ? -5.835 -10.867 9.739 1.00 97.25 107 ALA A CA 1
ATOM 783 C C . ALA A 1 107 ? -6.848 -10.692 8.591 1.00 97.25 107 ALA A C 1
ATOM 785 O O . ALA A 1 107 ? -6.818 -11.436 7.605 1.00 97.25 107 ALA A O 1
ATOM 786 N N . ALA A 1 108 ? -7.727 -9.692 8.692 1.00 98.00 108 ALA A N 1
ATOM 787 C CA . ALA A 1 108 ? -8.644 -9.340 7.616 1.00 98.00 108 ALA A CA 1
ATOM 788 C C . ALA A 1 108 ? -7.893 -8.773 6.399 1.00 98.00 108 ALA A C 1
ATOM 790 O O . ALA A 1 108 ? -8.176 -9.190 5.276 1.00 98.00 108 ALA A O 1
ATOM 791 N N . ALA A 1 109 ? -6.883 -7.920 6.602 1.00 97.75 109 ALA A N 1
ATOM 792 C CA . ALA A 1 109 ? -6.026 -7.423 5.524 1.00 97.75 109 ALA A CA 1
ATOM 793 C C . ALA A 1 109 ? -5.265 -8.561 4.824 1.00 97.75 109 ALA A C 1
ATOM 795 O O . ALA A 1 109 ? -5.254 -8.621 3.598 1.00 97.75 109 ALA A O 1
ATOM 796 N N . ALA A 1 110 ? -4.722 -9.523 5.574 1.00 96.94 110 ALA A N 1
ATOM 797 C CA . ALA A 1 110 ? -4.086 -10.714 5.008 1.00 96.94 110 ALA A CA 1
ATOM 798 C C . ALA A 1 110 ? -5.078 -11.575 4.203 1.00 96.94 110 ALA A C 1
ATOM 800 O O . ALA A 1 110 ? -4.729 -12.135 3.166 1.00 96.94 110 ALA A O 1
ATOM 801 N N . SER A 1 111 ? -6.340 -11.649 4.638 1.00 97.31 111 SER A N 1
ATOM 802 C CA . SER A 1 111 ? -7.397 -12.344 3.891 1.00 97.31 111 SER A CA 1
ATOM 803 C C . SER A 1 111 ? -7.735 -11.631 2.576 1.00 97.31 111 SER A C 1
ATOM 805 O O . SER A 1 111 ? -7.919 -12.295 1.554 1.00 97.31 111 SER A O 1
ATOM 807 N N . VAL A 1 112 ? -7.765 -10.292 2.579 1.00 95.56 112 VAL A N 1
ATOM 808 C CA . VAL A 1 112 ? -7.905 -9.469 1.364 1.00 95.56 112 VAL A CA 1
ATOM 809 C C . VAL A 1 112 ? -6.691 -9.625 0.445 1.00 95.56 112 VAL A C 1
ATOM 811 O O . VAL A 1 112 ? -6.859 -9.745 -0.765 1.00 95.56 112 VAL A O 1
ATOM 814 N N . ALA A 1 113 ? -5.477 -9.672 0.996 1.00 93.88 113 ALA A N 1
ATOM 815 C CA . ALA A 1 113 ? -4.261 -9.927 0.228 1.00 93.88 113 ALA A CA 1
ATOM 816 C C . ALA A 1 113 ? -4.362 -11.277 -0.490 1.00 93.88 113 ALA A C 1
ATOM 818 O O . ALA A 1 113 ? -4.260 -11.343 -1.717 1.00 93.88 113 ALA A O 1
ATOM 819 N N . ARG A 1 114 ? -4.700 -12.334 0.256 1.00 95.50 114 ARG A N 1
ATOM 820 C CA . ARG A 1 114 ? -4.832 -13.688 -0.287 1.00 95.50 114 ARG A CA 1
ATOM 821 C C . ARG A 1 114 ? -5.872 -13.780 -1.400 1.00 95.50 114 ARG A C 1
ATOM 823 O O . ARG A 1 114 ? -5.624 -14.447 -2.401 1.00 95.50 114 ARG A O 1
ATOM 830 N N . SER A 1 115 ? -7.026 -13.123 -1.257 1.00 93.56 115 SER A N 1
ATOM 831 C CA . SER A 1 115 ? -8.064 -13.144 -2.299 1.00 93.56 115 SER A CA 1
ATOM 832 C C . SER A 1 115 ? -7.652 -12.415 -3.582 1.00 93.56 115 SER A C 1
ATOM 834 O O . SER A 1 115 ? -8.214 -12.692 -4.638 1.00 93.56 115 SER A O 1
ATOM 836 N N . ARG A 1 116 ? -6.642 -11.537 -3.509 1.00 87.81 116 ARG A N 1
ATOM 837 C CA . ARG A 1 116 ? -6.040 -10.818 -4.645 1.00 87.81 116 ARG A CA 1
ATOM 838 C C . ARG A 1 116 ? -4.755 -11.473 -5.169 1.00 87.81 116 ARG A C 1
ATOM 840 O O . ARG A 1 116 ? -4.031 -10.862 -5.950 1.00 87.81 116 ARG A O 1
ATOM 847 N N . GLY A 1 117 ? -4.444 -12.693 -4.725 1.00 88.19 117 GLY A N 1
ATOM 848 C CA . GLY A 1 117 ? -3.221 -13.406 -5.107 1.00 88.19 117 GLY A CA 1
ATOM 849 C C . GLY A 1 117 ? -1.941 -12.863 -4.459 1.00 88.19 117 GLY A C 1
ATOM 850 O O . GLY A 1 117 ? -0.848 -13.283 -4.834 1.00 88.19 117 GLY A O 1
ATOM 851 N N . ALA A 1 118 ? -2.057 -11.950 -3.491 1.00 91.44 118 ALA A N 1
ATOM 852 C CA . ALA A 1 118 ? -0.938 -11.502 -2.676 1.00 91.44 118 ALA A CA 1
ATOM 853 C C . ALA A 1 118 ? -0.673 -12.473 -1.519 1.00 91.44 118 ALA A C 1
ATOM 855 O O . ALA A 1 118 ? -1.598 -13.092 -0.990 1.00 91.44 118 ALA A O 1
ATOM 856 N N . GLY A 1 119 ? 0.594 -12.613 -1.127 1.00 90.25 119 GLY A N 1
ATOM 857 C CA . GLY A 1 119 ? 0.992 -13.496 -0.019 1.00 90.25 119 GLY A CA 1
ATOM 858 C C . GLY A 1 119 ? 1.793 -12.822 1.075 1.00 90.25 119 GLY A C 1
ATOM 859 O O . GLY A 1 119 ? 2.138 -13.489 2.045 1.00 90.25 119 GLY A O 1
ATOM 860 N N . CYS A 1 120 ? 2.047 -11.521 0.953 1.00 91.62 120 CYS A N 1
ATOM 861 C CA . CYS A 1 120 ? 2.728 -10.760 1.983 1.00 91.62 120 CYS A CA 1
ATOM 862 C C . CYS A 1 120 ? 1.996 -9.455 2.308 1.00 91.62 120 CYS A C 1
ATOM 864 O O . CYS A 1 120 ? 1.229 -8.917 1.501 1.00 91.62 120 CYS A O 1
ATOM 866 N N . LEU A 1 121 ? 2.216 -8.982 3.531 1.00 94.81 121 LEU A N 1
ATOM 867 C CA . LEU A 1 121 ? 1.861 -7.647 3.981 1.00 94.81 121 LEU A CA 1
ATOM 868 C C . LEU A 1 121 ? 3.165 -6.920 4.312 1.00 94.81 121 LEU A C 1
ATOM 870 O O . LEU A 1 121 ? 3.994 -7.480 5.026 1.00 94.81 121 LEU A O 1
ATOM 874 N N . ALA A 1 122 ? 3.312 -5.688 3.839 1.00 93.31 122 ALA A N 1
ATOM 875 C CA . ALA A 1 122 ? 4.436 -4.818 4.166 1.00 93.31 122 ALA A CA 1
ATOM 876 C C . ALA A 1 122 ? 3.933 -3.586 4.927 1.00 93.31 122 ALA A C 1
ATOM 878 O O . ALA A 1 122 ? 2.820 -3.115 4.696 1.00 93.31 122 ALA A O 1
ATOM 879 N N . TRP A 1 123 ? 4.730 -3.070 5.859 1.00 94.75 123 TRP A N 1
ATOM 880 C CA . TRP A 1 123 ? 4.416 -1.849 6.602 1.00 94.75 123 TRP A CA 1
ATOM 881 C C . TRP A 1 123 ? 5.688 -1.214 7.150 1.00 94.75 123 TRP A C 1
ATOM 883 O O . TRP A 1 123 ? 6.715 -1.873 7.304 1.00 94.75 123 TRP A O 1
ATOM 893 N N . ILE A 1 124 ? 5.604 0.071 7.488 1.00 92.75 124 ILE A N 1
ATOM 894 C CA . ILE A 1 124 ? 6.729 0.827 8.039 1.00 92.75 124 ILE A CA 1
ATOM 895 C C . ILE A 1 124 ? 6.365 1.308 9.433 1.00 92.75 124 ILE A C 1
ATOM 897 O O . ILE A 1 124 ? 5.287 1.848 9.676 1.00 92.75 124 ILE A O 1
ATOM 901 N N . VAL A 1 125 ? 7.290 1.109 10.365 1.00 91.06 125 VAL A N 1
ATOM 902 C CA . VAL A 1 125 ? 7.146 1.540 11.754 1.00 91.06 125 VAL A CA 1
ATOM 903 C C . VAL A 1 125 ? 8.255 2.530 12.059 1.00 91.06 125 VAL A C 1
ATOM 905 O O . VAL A 1 125 ? 9.414 2.291 11.733 1.00 91.06 125 VAL A O 1
ATOM 908 N N . ARG A 1 126 ? 7.920 3.642 12.719 1.00 88.38 126 ARG A N 1
ATOM 909 C CA . ARG A 1 126 ? 8.938 4.574 13.218 1.00 88.38 126 ARG A CA 1
ATOM 910 C C . ARG A 1 126 ? 9.854 3.857 14.205 1.00 88.38 126 ARG A C 1
ATOM 912 O O . ARG A 1 126 ? 9.367 3.188 15.116 1.00 88.38 126 ARG A O 1
ATOM 919 N N . GLU A 1 127 ? 11.159 4.084 14.085 1.00 88.62 127 GLU A N 1
ATOM 920 C CA . GLU A 1 127 ? 12.180 3.456 14.932 1.00 88.62 127 GLU A CA 1
ATOM 921 C C . GL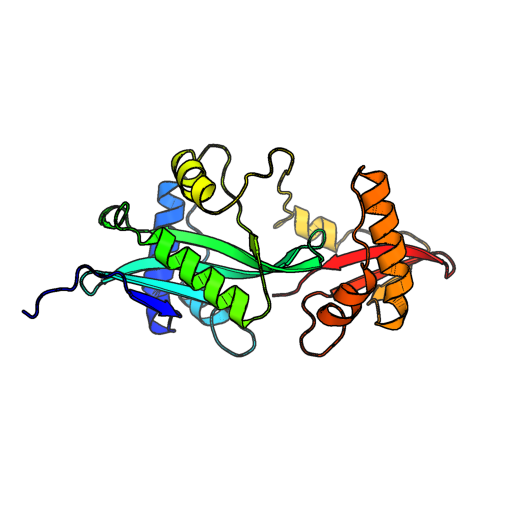U A 1 127 ? 11.865 3.592 16.435 1.00 88.62 127 GLU A C 1
ATOM 923 O O . GLU A 1 127 ? 11.936 2.609 17.178 1.00 88.62 127 GLU A O 1
ATOM 928 N N . GLY A 1 128 ? 11.434 4.786 16.865 1.00 89.00 128 GLY A N 1
ATOM 929 C CA . GLY A 1 128 ? 11.084 5.098 18.255 1.00 89.00 128 GLY A CA 1
ATOM 930 C C . GLY A 1 128 ? 9.740 4.544 18.750 1.00 89.00 128 GLY A C 1
ATOM 931 O O . GLY A 1 128 ? 9.470 4.595 19.952 1.00 89.00 128 GLY A O 1
ATOM 932 N N . ASN A 1 129 ? 8.889 3.986 17.880 1.00 89.75 129 ASN A N 1
ATOM 933 C CA . ASN A 1 129 ? 7.563 3.490 18.263 1.00 89.75 129 ASN A CA 1
ATOM 934 C C . ASN A 1 129 ? 7.637 2.063 18.838 1.00 89.75 129 ASN A C 1
ATOM 936 O O . ASN A 1 129 ? 7.231 1.078 18.215 1.00 89.75 129 ASN A O 1
ATOM 940 N N . ARG A 1 130 ? 8.160 1.954 20.066 1.00 91.12 130 ARG A N 1
ATOM 941 C CA . ARG A 1 130 ? 8.381 0.672 20.765 1.00 91.12 130 ARG A CA 1
ATOM 942 C C . ARG A 1 130 ? 7.108 -0.166 20.906 1.00 91.12 130 ARG A C 1
ATOM 944 O O . ARG A 1 130 ? 7.166 -1.385 20.775 1.00 91.12 130 ARG A O 1
ATOM 951 N N . ALA A 1 131 ? 5.965 0.476 21.155 1.00 90.06 131 ALA A N 1
ATOM 952 C CA . ALA A 1 131 ? 4.687 -0.212 21.312 1.00 90.06 131 ALA A CA 1
ATOM 953 C C . ALA A 1 131 ? 4.233 -0.874 20.002 1.00 90.06 131 ALA A C 1
ATOM 955 O O . ALA A 1 131 ? 3.861 -2.049 20.010 1.00 90.06 131 ALA A O 1
ATOM 956 N N . ALA A 1 132 ? 4.319 -0.156 18.876 1.00 91.25 132 ALA A N 1
ATOM 957 C CA . ALA A 1 132 ? 4.006 -0.719 17.566 1.00 91.25 132 ALA A CA 1
ATOM 958 C C . ALA A 1 132 ? 4.990 -1.832 17.179 1.00 91.25 132 ALA A C 1
ATOM 960 O O . ALA A 1 132 ? 4.553 -2.897 16.755 1.00 91.25 132 ALA A O 1
ATOM 961 N N . ARG A 1 133 ? 6.299 -1.645 17.400 1.00 93.25 133 ARG A N 1
ATOM 962 C CA . ARG A 1 133 ? 7.313 -2.683 17.125 1.00 93.25 133 ARG A CA 1
ATOM 963 C C . ARG A 1 133 ? 7.034 -3.978 17.897 1.00 93.25 133 ARG A C 1
ATOM 965 O O . ARG A 1 133 ? 7.000 -5.049 17.301 1.00 93.25 133 ARG A O 1
ATOM 972 N N . ALA A 1 134 ? 6.729 -3.883 19.194 1.00 92.81 134 ALA A N 1
ATOM 973 C CA . ALA A 1 134 ? 6.367 -5.045 20.013 1.00 92.81 134 ALA A CA 1
ATOM 974 C C . ALA A 1 134 ? 5.052 -5.720 19.572 1.00 92.81 134 ALA A C 1
ATOM 976 O O . ALA A 1 134 ? 4.880 -6.929 19.740 1.00 92.81 134 ALA A O 1
ATOM 977 N N . PHE A 1 135 ? 4.111 -4.947 19.025 1.00 94.25 135 PHE A N 1
ATOM 978 C CA . PHE A 1 135 ? 2.882 -5.475 18.439 1.00 94.25 135 PHE A CA 1
ATOM 979 C C . PHE A 1 135 ? 3.154 -6.225 17.124 1.00 94.25 135 PHE A C 1
ATOM 981 O O . PHE A 1 135 ? 2.695 -7.359 16.978 1.00 94.25 135 PHE A O 1
ATOM 988 N N . TYR A 1 136 ? 3.922 -5.632 16.206 1.00 95.44 136 TYR A N 1
ATOM 989 C CA . TYR A 1 136 ? 4.199 -6.191 14.878 1.00 95.44 136 TYR A CA 1
ATOM 990 C C . TYR A 1 136 ? 5.167 -7.377 14.887 1.00 95.44 136 TYR A C 1
ATOM 992 O O . TYR A 1 136 ? 4.994 -8.279 14.072 1.00 95.44 136 TYR A O 1
ATOM 1000 N N . ALA A 1 137 ? 6.085 -7.459 15.856 1.00 93.75 137 ALA A N 1
ATOM 1001 C CA . ALA A 1 137 ? 6.997 -8.600 16.027 1.00 93.75 137 ALA A CA 1
ATOM 1002 C C . ALA A 1 137 ? 6.283 -9.955 16.240 1.00 93.75 137 ALA A C 1
ATOM 1004 O O . ALA A 1 137 ? 6.909 -11.008 16.240 1.00 93.75 137 ALA A O 1
ATOM 1005 N N . ARG A 1 138 ? 4.960 -9.947 16.450 1.00 93.38 138 ARG A N 1
ATOM 1006 C CA . ARG A 1 138 ? 4.127 -11.155 16.553 1.00 93.38 138 ARG A CA 1
ATOM 1007 C C . ARG A 1 138 ? 3.629 -11.674 15.201 1.00 93.38 138 ARG A C 1
ATOM 1009 O O . ARG A 1 138 ? 3.058 -12.761 15.162 1.00 93.38 138 ARG A O 1
ATOM 1016 N N . PHE A 1 139 ? 3.752 -10.877 14.139 1.00 92.44 139 PHE A N 1
ATOM 1017 C CA . PHE A 1 139 ? 3.138 -1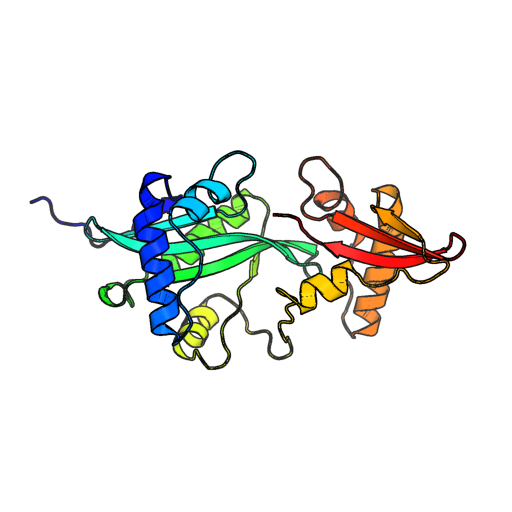1.129 12.830 1.00 92.44 139 PHE A CA 1
ATOM 1018 C C . PHE A 1 139 ? 4.115 -11.013 11.660 1.00 92.44 139 PHE A C 1
ATOM 1020 O O . PHE A 1 139 ? 3.770 -11.437 10.562 1.00 92.44 139 PHE A O 1
ATOM 1027 N N . GLY A 1 140 ? 5.293 -10.434 11.877 1.00 89.44 140 GLY A N 1
ATOM 1028 C CA . GLY A 1 140 ? 6.307 -10.261 10.851 1.00 89.44 140 GLY A CA 1
ATOM 1029 C C . GLY A 1 140 ? 7.694 -10.091 11.453 1.00 89.44 140 GLY A C 1
ATOM 1030 O O . GLY A 1 140 ? 7.859 -10.050 12.676 1.00 89.44 140 GLY A O 1
ATOM 1031 N N . GLU A 1 141 ? 8.669 -9.983 10.564 1.00 89.25 141 GLU A N 1
ATOM 1032 C CA . GLU A 1 141 ? 10.084 -9.837 10.886 1.00 89.25 141 GLU A CA 1
ATOM 1033 C C . GLU A 1 141 ? 10.533 -8.403 10.595 1.00 89.25 141 GLU A C 1
ATOM 1035 O O . GLU A 1 141 ? 10.075 -7.768 9.643 1.00 89.25 141 GLU A O 1
ATOM 1040 N N . GLU A 1 142 ? 11.393 -7.862 11.457 1.00 87.31 142 GLU A N 1
ATOM 1041 C CA . GLU A 1 142 ? 11.960 -6.530 11.267 1.00 87.31 142 GLU A CA 1
ATOM 1042 C C . GLU A 1 142 ? 13.144 -6.597 10.295 1.00 87.31 142 GLU A C 1
ATOM 1044 O O . GLU A 1 142 ? 14.066 -7.381 10.502 1.00 87.31 142 GLU A O 1
ATOM 1049 N N . GLN A 1 143 ? 13.141 -5.737 9.275 1.00 84.69 143 GLN A N 1
ATOM 1050 C CA . GLN A 1 143 ? 14.239 -5.606 8.315 1.00 84.69 143 GLN A CA 1
ATOM 1051 C C . GLN A 1 143 ? 15.266 -4.591 8.841 1.00 84.69 143 GLN A C 1
ATOM 1053 O O . GLN A 1 143 ? 15.135 -3.390 8.596 1.00 84.69 143 GLN A O 1
ATOM 1058 N N . SER A 1 144 ? 16.260 -5.054 9.608 1.00 74.56 144 SER A N 1
ATOM 1059 C CA . SER A 1 144 ? 17.172 -4.185 10.379 1.00 74.56 144 SER A CA 1
ATOM 1060 C C . SER A 1 144 ? 18.054 -3.255 9.538 1.00 74.56 144 SER A C 1
ATOM 1062 O O . SER A 1 144 ? 18.492 -2.224 10.044 1.00 74.56 144 SER A O 1
ATOM 1064 N N . ASP A 1 145 ? 18.272 -3.581 8.262 1.00 82.38 145 ASP A N 1
ATOM 1065 C CA . ASP A 1 145 ? 19.244 -2.894 7.400 1.00 82.38 145 ASP A CA 1
ATOM 1066 C C . ASP A 1 145 ? 18.569 -2.041 6.303 1.00 82.38 145 ASP A C 1
ATOM 1068 O O . ASP A 1 145 ? 19.213 -1.591 5.354 1.00 82.38 145 ASP A O 1
ATOM 1072 N N . THR A 1 146 ? 17.258 -1.794 6.420 1.00 83.94 146 THR A N 1
ATOM 1073 C CA . THR A 1 146 ? 16.472 -1.050 5.421 1.00 83.94 146 THR A CA 1
ATOM 1074 C C . THR A 1 146 ? 16.177 0.383 5.867 1.00 83.94 146 THR A C 1
ATOM 1076 O O . THR A 1 146 ? 15.652 0.620 6.954 1.00 83.94 146 THR A O 1
ATOM 1079 N N . VAL A 1 147 ? 16.434 1.359 4.987 1.00 88.62 147 VAL A N 1
ATOM 1080 C CA . VAL A 1 147 ? 16.095 2.778 5.204 1.00 88.62 147 VAL A CA 1
ATOM 1081 C C . VAL A 1 147 ? 15.075 3.240 4.165 1.00 88.62 147 VAL A C 1
ATOM 1083 O O . VAL A 1 147 ? 15.336 3.184 2.964 1.00 88.62 147 VAL A O 1
ATOM 1086 N N . LEU A 1 148 ? 13.930 3.763 4.618 1.00 90.19 148 LEU A N 1
ATOM 1087 C CA . LEU A 1 148 ? 12.927 4.360 3.732 1.00 90.19 148 LEU A CA 1
ATOM 1088 C C . LEU A 1 148 ? 13.402 5.721 3.207 1.00 90.19 148 LEU A C 1
ATOM 1090 O O . LEU A 1 148 ? 13.579 6.669 3.974 1.00 90.19 148 LEU A O 1
ATOM 1094 N N . TRP A 1 149 ? 13.484 5.852 1.886 1.00 92.56 149 TRP A N 1
ATOM 1095 C CA . TRP A 1 149 ? 13.663 7.135 1.208 1.00 92.56 149 TRP A CA 1
ATOM 1096 C C . TRP A 1 149 ? 12.354 7.608 0.581 1.00 92.56 149 TRP A C 1
ATOM 1098 O O . TRP A 1 149 ? 11.613 6.825 -0.005 1.00 92.56 149 TRP A O 1
ATOM 1108 N N . SER A 1 150 ? 12.080 8.912 0.662 1.00 92.12 150 SER A N 1
ATOM 1109 C CA . SER A 1 150 ? 10.936 9.525 -0.017 1.00 92.12 150 SER A CA 1
ATOM 1110 C C . SER A 1 150 ? 11.312 10.856 -0.667 1.00 92.12 150 SER A C 1
ATOM 1112 O O . SER A 1 150 ? 12.060 11.666 -0.114 1.00 92.12 150 SER A O 1
ATOM 1114 N N . ALA A 1 151 ? 10.775 11.095 -1.863 1.00 94.06 151 ALA A N 1
ATOM 1115 C CA . ALA A 1 151 ? 10.844 12.384 -2.534 1.00 94.06 151 ALA A CA 1
ATOM 1116 C C . ALA A 1 151 ? 9.433 12.971 -2.623 1.00 94.06 151 ALA A C 1
ATOM 1118 O O . ALA A 1 151 ? 8.582 12.452 -3.339 1.00 94.06 151 ALA A O 1
ATOM 1119 N N . ALA A 1 152 ? 9.191 14.070 -1.908 1.00 92.19 152 ALA A N 1
ATOM 1120 C CA . ALA A 1 152 ? 7.908 14.760 -1.859 1.00 92.19 152 ALA A CA 1
ATOM 1121 C C . ALA A 1 152 ? 8.093 16.273 -2.048 1.00 92.19 152 ALA A C 1
ATOM 1123 O O . ALA A 1 152 ? 9.132 16.851 -1.720 1.00 92.19 152 ALA A O 1
ATOM 1124 N N . GLY A 1 153 ? 7.078 16.943 -2.600 1.00 93.25 153 GLY A N 1
ATOM 1125 C CA . GLY A 1 153 ? 7.101 18.395 -2.784 1.00 93.25 153 GLY A CA 1
ATOM 1126 C C . GLY A 1 153 ? 8.301 18.870 -3.629 1.00 93.25 153 GLY A C 1
ATOM 1127 O O . GLY A 1 153 ? 8.418 18.458 -4.784 1.00 93.25 153 GLY A O 1
ATOM 1128 N N . PRO A 1 154 ? 9.185 19.752 -3.117 1.00 95.50 154 PRO A N 1
ATOM 1129 C CA . PRO A 1 154 ? 10.329 20.251 -3.883 1.00 95.50 154 PRO A CA 1
ATOM 1130 C C . PRO A 1 154 ? 11.295 19.166 -4.381 1.00 95.50 154 PRO A C 1
ATOM 1132 O O . PRO A 1 154 ? 11.792 19.285 -5.500 1.00 95.50 154 PRO A O 1
ATOM 1135 N N . SER A 1 155 ? 11.582 18.117 -3.597 1.00 96.19 155 SER A N 1
ATOM 1136 C CA . SER A 1 155 ? 12.481 17.039 -4.049 1.00 96.19 155 SER A CA 1
ATOM 1137 C C . SER A 1 155 ? 11.858 16.225 -5.179 1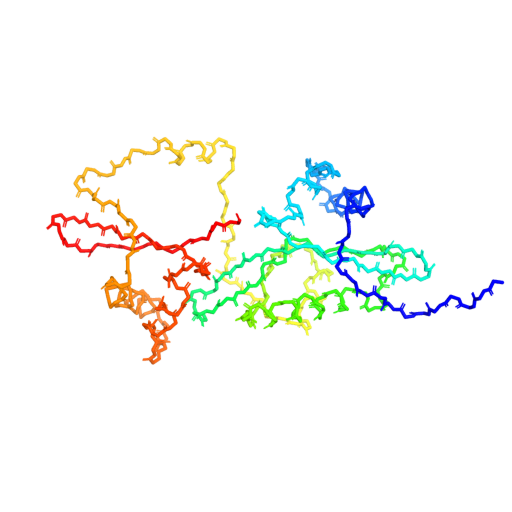.00 96.19 155 SER A C 1
ATOM 1139 O O . SER A 1 155 ? 12.539 15.954 -6.164 1.00 96.19 155 SER A O 1
ATOM 1141 N N . PHE A 1 156 ? 10.554 15.954 -5.106 1.00 96.00 156 PHE A N 1
ATOM 1142 C CA . PHE A 1 156 ? 9.812 15.327 -6.199 1.00 96.00 156 PHE A CA 1
ATOM 1143 C C . PHE A 1 156 ? 9.839 16.175 -7.478 1.00 96.00 156 PHE A C 1
ATOM 1145 O O . PHE A 1 156 ? 10.164 15.673 -8.549 1.00 96.00 156 PHE A O 1
ATOM 1152 N N . ARG A 1 157 ? 9.584 17.489 -7.377 1.00 96.62 157 ARG A N 1
ATOM 1153 C CA . ARG A 1 157 ? 9.652 18.393 -8.542 1.00 96.62 157 ARG A CA 1
ATOM 1154 C C . ARG A 1 157 ? 11.037 18.426 -9.190 1.00 96.62 157 ARG A C 1
ATOM 1156 O O . ARG A 1 157 ? 11.123 18.509 -10.410 1.00 96.62 157 ARG A O 1
ATOM 1163 N N . ARG A 1 158 ? 12.110 18.334 -8.395 1.00 95.75 158 ARG A N 1
ATOM 1164 C CA . ARG A 1 158 ? 13.479 18.222 -8.925 1.00 95.75 158 ARG A CA 1
ATOM 1165 C C . ARG A 1 158 ? 13.691 16.929 -9.712 1.00 95.75 158 ARG A C 1
ATOM 1167 O O . ARG A 1 158 ? 14.331 16.990 -10.751 1.00 95.75 158 ARG A O 1
ATOM 1174 N N . LEU A 1 159 ? 13.141 15.801 -9.254 1.00 94.19 159 LEU A N 1
ATOM 1175 C CA . LEU A 1 159 ? 13.201 14.536 -9.999 1.00 94.19 159 LEU A CA 1
ATOM 1176 C C . LEU A 1 159 ? 12.441 14.621 -11.326 1.00 94.19 159 LEU A C 1
ATOM 1178 O O . LEU A 1 159 ? 12.963 14.189 -12.345 1.00 94.19 159 LEU A O 1
ATOM 1182 N N . VAL A 1 160 ? 11.253 15.233 -11.334 1.00 94.25 160 VAL A N 1
ATOM 1183 C CA . VAL A 1 160 ? 10.474 15.440 -12.571 1.00 94.25 160 VAL A CA 1
ATOM 1184 C C . VAL A 1 160 ? 11.240 16.296 -13.584 1.00 94.25 160 VAL A C 1
ATOM 1186 O O . VAL A 1 160 ? 11.189 16.031 -14.780 1.00 94.25 160 VAL A O 1
ATOM 1189 N N . ALA A 1 161 ? 11.962 17.313 -13.113 1.00 94.69 161 ALA A N 1
ATOM 1190 C CA . ALA A 1 161 ? 12.757 18.199 -13.959 1.00 94.69 161 ALA A CA 1
ATOM 1191 C C . ALA A 1 161 ? 14.164 17.659 -14.281 1.00 94.69 161 ALA A C 1
ATOM 1193 O O . ALA A 1 161 ? 14.944 18.365 -14.924 1.00 94.69 161 ALA A O 1
ATOM 1194 N N . ALA A 1 162 ? 14.526 16.460 -13.811 1.00 92.19 162 ALA A N 1
ATOM 1195 C CA . ALA A 1 162 ? 15.867 15.926 -14.004 1.00 92.19 162 ALA A CA 1
ATOM 1196 C C . ALA A 1 162 ? 16.147 15.702 -15.503 1.00 92.19 162 ALA A C 1
ATOM 1198 O O . ALA A 1 162 ? 15.314 15.117 -16.204 1.00 92.19 162 ALA A O 1
ATOM 1199 N N . PRO A 1 163 ? 17.306 16.156 -16.017 1.00 88.31 163 PRO A N 1
ATOM 1200 C CA . PRO A 1 163 ? 17.648 15.957 -17.415 1.00 88.31 163 PRO A CA 1
ATOM 1201 C C . PRO A 1 163 ? 17.805 14.464 -17.709 1.00 88.31 163 PRO A C 1
ATOM 1203 O O . PRO A 1 163 ? 18.402 13.720 -16.929 1.00 88.31 163 PRO A O 1
ATOM 1206 N N . GLN A 1 164 ? 17.292 14.033 -18.859 1.00 82.75 164 GLN A N 1
ATOM 1207 C CA . GLN A 1 164 ? 17.552 12.688 -19.360 1.00 82.75 164 GLN A CA 1
ATOM 1208 C C . GLN A 1 164 ? 19.037 12.558 -19.706 1.00 82.75 164 GLN A C 1
ATOM 1210 O O . GLN A 1 164 ? 19.635 13.482 -20.263 1.00 82.75 164 GLN A O 1
ATOM 1215 N N . ALA A 1 165 ? 19.637 11.416 -19.372 1.00 86.44 165 ALA A N 1
ATOM 1216 C CA . ALA A 1 165 ? 21.014 11.149 -19.759 1.00 86.44 165 ALA A CA 1
ATOM 1217 C C . ALA A 1 165 ? 21.112 11.115 -21.297 1.00 86.44 165 ALA A C 1
ATOM 1219 O O . ALA A 1 165 ? 20.294 10.439 -21.930 1.00 86.44 165 ALA A O 1
ATOM 1220 N N . PRO A 1 166 ? 22.091 11.811 -21.907 1.00 84.25 166 PRO A N 1
ATOM 1221 C CA . PRO A 1 166 ? 22.292 11.732 -23.347 1.00 84.25 166 PRO A CA 1
ATOM 1222 C C . PRO A 1 166 ? 22.529 10.273 -23.760 1.00 84.25 166 PRO A C 1
ATOM 1224 O O . PRO A 1 166 ? 23.146 9.490 -23.028 1.00 84.25 166 PRO A O 1
ATOM 1227 N N . ASP A 1 167 ? 21.974 9.905 -24.914 1.00 88.88 167 ASP A N 1
ATOM 1228 C CA . ASP A 1 167 ? 22.063 8.570 -25.520 1.00 88.88 167 ASP A CA 1
ATOM 1229 C C . ASP A 1 167 ? 21.458 7.418 -24.694 1.00 88.88 167 ASP A C 1
ATOM 1231 O O . ASP A 1 167 ? 21.721 6.245 -24.975 1.00 88.88 167 ASP A O 1
ATOM 1235 N N . LEU A 1 168 ? 20.639 7.727 -23.680 1.00 92.56 168 LEU A N 1
ATOM 1236 C CA . LEU A 1 168 ? 19.850 6.741 -22.944 1.00 92.56 168 LEU A CA 1
ATOM 1237 C C . LEU A 1 168 ? 18.402 6.745 -23.448 1.00 92.56 168 LEU A C 1
ATOM 1239 O O . LEU A 1 168 ? 17.686 7.737 -23.317 1.00 92.56 168 LEU A O 1
ATOM 1243 N N . HIS A 1 169 ? 17.956 5.620 -23.997 1.00 93.62 169 HIS A N 1
ATOM 1244 C CA . HIS A 1 169 ? 16.565 5.409 -24.377 1.00 93.62 169 HIS A CA 1
ATOM 1245 C C . HIS A 1 169 ? 15.850 4.611 -23.287 1.00 93.62 169 HIS A C 1
ATOM 1247 O O . HIS A 1 169 ? 16.211 3.468 -23.018 1.00 93.62 169 HIS A O 1
ATOM 1253 N N . ILE A 1 170 ? 14.842 5.207 -22.651 1.00 93.94 170 ILE A N 1
ATOM 1254 C CA . ILE A 1 170 ? 13.995 4.529 -21.665 1.00 93.94 170 ILE A CA 1
ATOM 1255 C C . ILE A 1 170 ? 12.639 4.256 -22.305 1.00 93.94 170 ILE A C 1
ATOM 1257 O O . ILE A 1 170 ? 11.994 5.171 -22.820 1.00 93.94 170 ILE A O 1
ATOM 1261 N N . ARG A 1 171 ? 12.192 3.001 -22.247 1.00 94.38 171 ARG A N 1
ATOM 1262 C CA . ARG A 1 171 ? 10.895 2.570 -22.779 1.00 94.38 171 ARG A CA 1
ATOM 1263 C C . ARG A 1 171 ? 10.180 1.621 -21.819 1.00 94.38 171 ARG A C 1
ATOM 1265 O O . ARG A 1 171 ? 10.850 0.955 -21.027 1.00 94.38 171 ARG A O 1
ATOM 1272 N N . PRO A 1 172 ? 8.846 1.486 -21.916 1.00 94.38 172 PRO A N 1
ATOM 1273 C CA . PRO A 1 172 ? 8.137 0.401 -21.253 1.00 94.38 172 PRO A CA 1
ATOM 1274 C C . PRO A 1 172 ? 8.735 -0.961 -21.626 1.00 94.38 172 PRO A C 1
ATOM 1276 O O . PRO A 1 172 ? 9.034 -1.234 -22.798 1.00 94.38 172 PRO A O 1
ATOM 1279 N N . ALA A 1 173 ? 8.914 -1.812 -20.622 1.00 93.31 173 ALA A N 1
ATOM 1280 C CA . ALA A 1 173 ? 9.235 -3.213 -20.825 1.00 93.31 173 ALA A CA 1
ATOM 1281 C C . ALA A 1 173 ? 7.998 -3.945 -21.366 1.00 93.31 173 ALA A C 1
ATOM 1283 O O . ALA A 1 173 ? 6.863 -3.660 -20.985 1.00 93.31 173 ALA A O 1
ATOM 1284 N N . ALA A 1 174 ? 8.220 -4.912 -22.245 1.00 93.00 174 ALA A N 1
ATOM 1285 C CA . ALA A 1 174 ? 7.199 -5.799 -22.783 1.00 93.00 174 ALA A CA 1
ATOM 1286 C C . ALA A 1 174 ? 7.492 -7.251 -22.384 1.00 93.00 174 ALA A C 1
ATOM 1288 O O . ALA A 1 174 ? 8.600 -7.583 -21.972 1.00 93.00 174 ALA A O 1
ATOM 1289 N N . ALA A 1 175 ? 6.527 -8.155 -22.582 1.00 92.06 175 ALA A N 1
ATOM 1290 C CA . ALA A 1 175 ? 6.688 -9.571 -22.232 1.00 92.06 175 ALA A CA 1
ATOM 1291 C C . ALA A 1 175 ? 7.932 -10.223 -22.880 1.00 92.06 175 ALA A C 1
ATOM 1293 O O . ALA A 1 175 ? 8.552 -11.112 -22.296 1.00 92.06 175 ALA A O 1
ATOM 1294 N N . ARG A 1 176 ? 8.343 -9.746 -24.066 1.00 94.25 176 ARG A N 1
ATOM 1295 C CA . ARG A 1 176 ? 9.579 -10.174 -24.748 1.00 94.25 176 ARG A CA 1
ATOM 1296 C C . ARG A 1 176 ? 10.866 -9.812 -23.996 1.00 94.25 176 ARG A C 1
ATOM 1298 O O . ARG A 1 176 ? 11.881 -10.461 -24.210 1.00 94.25 176 ARG A O 1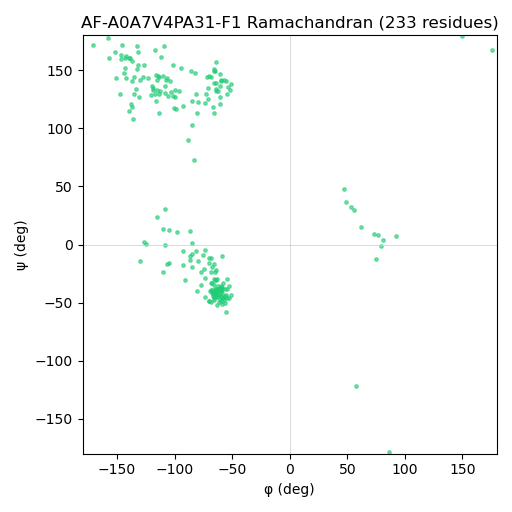
ATOM 1305 N N . ASP A 1 177 ? 10.827 -8.800 -23.132 1.00 94.56 177 ASP A N 1
ATOM 1306 C CA . ASP A 1 177 ? 11.981 -8.312 -22.373 1.00 94.56 177 ASP A CA 1
ATOM 1307 C C . ASP A 1 177 ? 12.208 -9.113 -21.078 1.00 94.56 177 ASP A C 1
ATOM 1309 O O . ASP A 1 177 ? 13.245 -8.950 -20.436 1.00 94.56 177 ASP A O 1
ATOM 1313 N N . VAL A 1 178 ? 11.291 -10.016 -20.699 1.00 92.69 178 VAL A N 1
ATOM 1314 C CA . VAL A 1 178 ? 11.402 -10.804 -19.459 1.00 92.69 178 VAL A CA 1
ATOM 1315 C C . VAL A 1 178 ? 12.736 -11.537 -19.313 1.00 92.69 178 VAL A C 1
ATOM 1317 O O . VAL A 1 178 ? 13.318 -11.442 -18.235 1.00 92.69 178 VAL A O 1
ATOM 1320 N N . PRO A 1 179 ? 13.278 -12.236 -20.331 1.00 93.75 179 PRO A N 1
ATOM 1321 C CA . PRO A 1 179 ? 14.578 -12.890 -20.188 1.00 93.75 179 PRO A CA 1
ATOM 1322 C C . PRO A 1 179 ? 15.703 -11.902 -19.848 1.00 93.75 179 PRO A C 1
ATOM 1324 O O . PRO A 1 179 ? 16.587 -12.214 -19.050 1.00 93.75 179 PRO A O 1
ATOM 1327 N N . THR A 1 180 ? 15.652 -10.693 -20.414 1.00 94.19 180 THR A N 1
ATOM 1328 C CA . THR A 1 180 ? 16.626 -9.627 -20.154 1.00 94.19 180 THR A CA 1
ATOM 1329 C C . THR A 1 180 ? 16.502 -9.103 -18.729 1.00 94.19 180 THR A C 1
ATOM 1331 O O . THR A 1 180 ? 17.509 -9.040 -18.024 1.00 94.19 180 THR A O 1
ATOM 1334 N N . VAL A 1 181 ? 15.282 -8.777 -18.293 1.00 91.94 181 VAL A N 1
ATOM 1335 C CA . VAL A 1 181 ? 15.016 -8.279 -16.935 1.00 91.94 181 VAL A CA 1
ATOM 1336 C C . VAL A 1 181 ? 15.374 -9.339 -15.893 1.00 91.94 181 VAL A C 1
ATOM 1338 O O . VAL A 1 181 ? 16.102 -9.040 -14.952 1.00 91.94 181 VAL A O 1
ATOM 1341 N N . ALA A 1 182 ? 14.974 -10.597 -16.101 1.00 90.62 182 ALA A N 1
ATOM 1342 C CA . ALA A 1 182 ? 15.295 -11.704 -15.200 1.00 90.62 182 ALA A CA 1
ATOM 1343 C C . ALA A 1 182 ? 16.810 -11.912 -15.053 1.00 90.62 182 ALA A C 1
ATOM 1345 O O . ALA A 1 182 ? 17.304 -12.139 -13.950 1.00 90.62 182 ALA A O 1
ATOM 1346 N N . ARG A 1 183 ? 17.569 -11.791 -16.151 1.00 92.38 183 ARG A N 1
ATOM 1347 C CA . ARG A 1 183 ? 19.037 -11.858 -16.119 1.00 92.38 183 ARG A CA 1
ATOM 1348 C C . ARG A 1 183 ? 19.645 -10.706 -15.315 1.00 92.38 183 ARG A C 1
ATOM 1350 O O . ARG A 1 183 ? 20.582 -10.942 -14.559 1.00 92.38 183 ARG A O 1
ATOM 1357 N N . MET A 1 184 ? 19.150 -9.480 -15.491 1.00 92.81 184 MET A N 1
ATOM 1358 C CA . MET A 1 184 ? 19.635 -8.313 -14.744 1.00 92.81 184 MET A CA 1
ATOM 1359 C C . MET A 1 184 ? 19.300 -8.408 -13.253 1.00 92.81 184 MET A C 1
ATOM 1361 O O . MET A 1 184 ? 20.164 -8.128 -12.430 1.00 92.81 184 MET A O 1
ATOM 1365 N N . LEU A 1 185 ? 18.091 -8.857 -12.906 1.00 88.69 185 LEU A N 1
ATOM 1366 C CA . LEU A 1 185 ? 17.674 -9.078 -11.520 1.00 88.69 185 LEU A CA 1
ATOM 1367 C C . LEU A 1 185 ? 18.511 -10.175 -10.857 1.00 88.69 185 LEU A C 1
ATOM 1369 O O . LEU A 1 185 ? 19.029 -9.976 -9.766 1.00 88.69 185 LEU A O 1
ATOM 1373 N N . LYS A 1 186 ? 18.762 -11.286 -11.561 1.00 88.88 186 LYS A N 1
ATOM 1374 C CA . LYS A 1 186 ? 19.676 -12.329 -11.080 1.00 88.88 186 LYS A CA 1
ATOM 1375 C C . LYS A 1 186 ? 21.078 -11.786 -10.794 1.00 88.88 186 LYS A C 1
ATOM 1377 O O . LYS A 1 186 ? 21.670 -12.132 -9.780 1.00 88.88 186 LYS A O 1
ATOM 1382 N N . ALA A 1 187 ? 21.619 -10.967 -11.697 1.00 89.50 187 ALA A N 1
ATOM 1383 C CA . ALA A 1 187 ? 22.941 -10.372 -11.522 1.00 89.50 187 ALA A CA 1
ATOM 1384 C C . ALA A 1 187 ? 22.988 -9.390 -10.339 1.00 89.50 187 ALA A C 1
ATOM 1386 O O . ALA A 1 187 ? 24.006 -9.330 -9.656 1.00 89.50 187 ALA A O 1
ATOM 1387 N N . LEU A 1 188 ? 21.895 -8.659 -10.091 1.00 88.81 188 LEU A N 1
ATOM 1388 C CA . LEU A 1 188 ? 21.752 -7.775 -8.935 1.00 88.81 188 LEU A CA 1
ATOM 1389 C C . LEU A 1 188 ? 21.798 -8.565 -7.619 1.00 88.81 188 LEU A C 1
ATOM 1391 O O . LEU A 1 188 ? 22.650 -8.261 -6.792 1.00 88.81 188 LEU A O 1
ATOM 1395 N N . LEU A 1 189 ? 20.973 -9.612 -7.484 1.00 86.81 189 LEU A N 1
ATOM 1396 C CA . LEU A 1 189 ? 20.926 -10.468 -6.288 1.00 86.81 189 LEU A CA 1
ATOM 1397 C C . LEU A 1 189 ? 22.294 -11.096 -5.984 1.00 86.81 189 LEU A C 1
ATOM 1399 O O . LEU A 1 189 ? 22.814 -10.983 -4.879 1.00 86.81 189 LEU A O 1
ATOM 1403 N N . VAL A 1 190 ? 22.951 -11.664 -7.002 1.00 88.50 190 VAL A N 1
ATOM 1404 C CA . VAL A 1 190 ? 24.306 -12.225 -6.846 1.00 88.50 190 VAL A CA 1
ATOM 1405 C C . VAL A 1 190 ? 25.314 -11.152 -6.416 1.00 88.50 190 VAL A C 1
ATOM 1407 O O . VAL A 1 190 ? 26.201 -11.428 -5.613 1.00 88.50 190 VAL A O 1
ATOM 1410 N N . GLY A 1 191 ? 25.189 -9.926 -6.934 1.00 88.25 191 GLY A N 1
ATOM 1411 C CA . GLY A 1 191 ? 26.037 -8.797 -6.542 1.00 88.25 191 GLY A CA 1
ATOM 1412 C C . GLY A 1 191 ? 25.802 -8.308 -5.109 1.00 88.25 191 GLY A C 1
ATOM 1413 O O . GLY A 1 191 ? 26.711 -7.725 -4.522 1.00 88.25 191 GLY A O 1
ATOM 1414 N N . GLN A 1 192 ? 24.617 -8.561 -4.550 1.00 84.81 192 GLN A N 1
ATOM 1415 C CA . GLN A 1 192 ? 24.252 -8.263 -3.161 1.00 84.81 192 GLN A CA 1
ATOM 1416 C C . GLN A 1 192 ? 24.637 -9.390 -2.188 1.00 84.81 192 GLN A C 1
ATOM 1418 O O . GLN A 1 192 ? 24.642 -9.173 -0.981 1.00 84.81 192 GLN A O 1
ATOM 1423 N N . GLY A 1 193 ? 25.055 -10.551 -2.705 1.00 86.00 193 GLY A N 1
ATOM 1424 C CA . GLY A 1 193 ? 25.417 -11.724 -1.906 1.00 86.00 193 GLY A CA 1
ATOM 1425 C C . GLY A 1 193 ? 24.261 -12.698 -1.672 1.00 86.00 193 GLY A C 1
ATOM 1426 O O . GLY A 1 193 ? 24.440 -13.669 -0.938 1.00 86.00 193 GLY A O 1
ATOM 1427 N N . ASP A 1 194 ? 23.118 -12.474 -2.318 1.00 84.19 194 ASP A N 1
ATOM 1428 C CA . ASP A 1 194 ? 21.928 -13.306 -2.186 1.00 84.19 194 ASP A CA 1
ATOM 1429 C C . ASP A 1 194 ? 21.961 -14.507 -3.138 1.00 84.19 194 ASP A C 1
ATOM 1431 O O . ASP A 1 194 ? 22.491 -14.447 -4.257 1.00 84.19 194 ASP A O 1
ATOM 1435 N N . GLU A 1 195 ? 21.347 -15.613 -2.714 1.00 86.25 195 GLU A N 1
ATOM 1436 C CA . GLU A 1 195 ? 21.097 -16.754 -3.589 1.00 86.25 195 GLU A CA 1
ATOM 1437 C C . GLU A 1 195 ? 19.848 -16.475 -4.444 1.00 86.25 195 GLU A C 1
ATOM 1439 O O . GLU A 1 195 ? 18.738 -16.400 -3.912 1.00 86.25 195 GLU A O 1
ATOM 1444 N N . PRO A 1 196 ? 19.981 -16.313 -5.775 1.00 83.44 196 PRO A N 1
ATOM 1445 C CA . PRO A 1 196 ? 18.832 -16.010 -6.611 1.00 83.44 196 PRO A CA 1
ATOM 1446 C C . PRO A 1 196 ? 17.894 -17.222 -6.712 1.00 83.44 196 PRO A C 1
ATOM 1448 O O . PRO A 1 196 ? 18.370 -18.357 -6.827 1.00 83.44 196 PRO A O 1
ATOM 1451 N N . PRO A 1 197 ? 16.569 -17.008 -6.785 1.00 83.44 197 PRO A N 1
ATOM 1452 C CA . PRO A 1 197 ? 15.621 -18.104 -6.910 1.00 83.44 197 PRO A CA 1
ATOM 1453 C C . PRO A 1 197 ? 15.814 -18.870 -8.226 1.00 83.44 197 PRO A C 1
ATOM 1455 O O . PRO A 1 197 ? 16.328 -18.352 -9.225 1.00 83.44 197 PRO A O 1
ATOM 1458 N N . SER A 1 198 ? 15.360 -20.126 -8.236 1.00 84.56 198 SER A N 1
ATOM 1459 C CA . SER A 1 198 ? 15.496 -21.026 -9.388 1.00 84.56 198 SER A CA 1
ATOM 1460 C C . SER A 1 198 ? 14.746 -20.537 -10.634 1.00 84.56 198 SER A C 1
ATOM 1462 O O . SER A 1 198 ? 15.206 -20.789 -11.750 1.00 84.56 198 SER A O 1
ATOM 1464 N N . ASP A 1 199 ? 13.643 -19.798 -10.461 1.00 87.50 199 ASP A N 1
ATOM 1465 C CA . ASP A 1 199 ? 12.886 -19.160 -11.543 1.00 87.50 199 ASP A CA 1
ATOM 1466 C C . ASP A 1 199 ? 12.476 -17.716 -11.209 1.00 87.50 199 ASP A C 1
ATOM 1468 O O . ASP A 1 199 ? 11.548 -17.467 -10.444 1.00 87.50 199 ASP A O 1
ATOM 1472 N N . ILE A 1 200 ? 13.134 -16.756 -11.862 1.00 86.31 200 ILE A N 1
ATOM 1473 C CA . ILE A 1 200 ? 12.782 -15.325 -11.825 1.00 86.31 200 ILE A CA 1
ATOM 1474 C C . ILE A 1 200 ? 11.810 -14.967 -12.963 1.00 86.31 200 ILE A C 1
ATOM 1476 O O . ILE A 1 200 ? 10.991 -14.055 -12.854 1.00 86.31 200 ILE A O 1
ATOM 1480 N N . ALA A 1 201 ? 11.889 -15.670 -14.094 1.00 89.44 201 ALA A N 1
ATOM 1481 C CA . ALA A 1 201 ? 11.177 -15.284 -15.305 1.00 89.44 201 ALA A CA 1
ATOM 1482 C C . ALA A 1 201 ? 9.684 -15.637 -15.243 1.00 89.44 201 ALA A C 1
ATOM 1484 O O . ALA A 1 201 ? 8.864 -14.899 -15.792 1.00 89.44 201 ALA A O 1
ATOM 1485 N N . GLY A 1 202 ? 9.315 -16.753 -14.609 1.00 89.00 202 GLY A N 1
ATOM 1486 C CA . GLY A 1 202 ? 7.923 -17.172 -14.432 1.00 89.00 202 GLY A CA 1
ATOM 1487 C C . GLY A 1 202 ? 7.060 -16.104 -13.752 1.00 89.00 202 GLY A C 1
ATOM 1488 O O . GLY A 1 202 ? 6.098 -15.641 -14.374 1.00 89.00 202 GLY A O 1
ATOM 1489 N N . PRO A 1 203 ? 7.414 -15.657 -12.532 1.00 85.06 203 PRO A N 1
ATOM 1490 C CA . PRO A 1 203 ? 6.703 -14.585 -11.838 1.00 85.06 203 PRO A CA 1
ATOM 1491 C C . PRO A 1 203 ? 6.618 -13.285 -12.640 1.00 85.06 203 PRO A C 1
ATOM 1493 O O . PRO A 1 203 ? 5.532 -12.726 -12.778 1.00 85.06 203 PRO A O 1
ATOM 1496 N N . LEU A 1 204 ? 7.721 -12.856 -13.268 1.00 86.06 204 LEU A N 1
ATOM 1497 C CA . LEU A 1 204 ? 7.725 -11.642 -14.090 1.00 86.06 204 LEU A CA 1
ATOM 1498 C C . LEU A 1 204 ? 6.731 -11.722 -15.258 1.00 86.06 204 LEU A C 1
ATOM 1500 O O . LEU A 1 204 ? 6.052 -10.739 -15.542 1.00 86.06 204 LEU A O 1
ATOM 1504 N N . ARG A 1 205 ? 6.608 -12.877 -15.931 1.00 88.62 205 ARG A N 1
ATOM 1505 C CA . ARG A 1 205 ? 5.608 -13.059 -17.004 1.00 88.62 205 ARG A CA 1
ATOM 1506 C C . ARG A 1 205 ? 4.186 -13.015 -16.468 1.00 88.62 205 ARG A C 1
ATOM 1508 O O . ARG A 1 205 ? 3.330 -12.408 -17.101 1.00 88.62 205 ARG A O 1
ATOM 1515 N N . ARG A 1 206 ? 3.949 -13.694 -15.345 1.00 86.06 206 ARG A N 1
ATOM 1516 C CA . ARG A 1 206 ? 2.622 -13.841 -14.741 1.00 86.06 206 ARG A CA 1
ATOM 1517 C C . ARG A 1 206 ? 2.080 -12.504 -14.245 1.00 86.06 206 ARG A C 1
ATOM 1519 O O . ARG A 1 206 ? 0.909 -12.216 -14.460 1.00 86.06 206 ARG A O 1
ATOM 1526 N N . ASP A 1 207 ? 2.924 -11.718 -13.583 1.00 84.44 207 ASP A N 1
ATOM 1527 C CA . ASP A 1 207 ? 2.490 -10.527 -12.855 1.00 84.44 207 ASP A CA 1
ATOM 1528 C C . ASP A 1 207 ? 2.870 -9.207 -13.535 1.00 84.44 207 ASP A C 1
ATOM 1530 O O . ASP A 1 207 ? 2.271 -8.188 -13.217 1.00 84.44 207 ASP A O 1
ATOM 1534 N N . GLY A 1 208 ? 3.808 -9.186 -14.483 1.00 83.75 208 GLY A N 1
ATOM 1535 C CA . GLY A 1 208 ? 4.286 -7.936 -15.091 1.00 83.75 208 GLY A CA 1
ATOM 1536 C C . GLY A 1 208 ? 3.570 -7.494 -16.364 1.00 83.75 208 GLY A C 1
ATOM 1537 O O . GLY A 1 208 ? 3.710 -6.346 -16.777 1.00 83.75 208 GLY A O 1
ATOM 1538 N N . PHE A 1 209 ? 2.840 -8.393 -17.032 1.00 82.50 209 PHE A N 1
ATOM 1539 C CA . PHE A 1 209 ? 2.323 -8.136 -18.379 1.00 82.50 209 PHE A CA 1
ATOM 1540 C C . PHE A 1 209 ? 0.894 -8.667 -18.525 1.00 82.50 209 PHE A C 1
ATOM 1542 O O . PHE A 1 209 ? 0.663 -9.870 -18.468 1.00 82.50 209 PHE A O 1
ATOM 1549 N N . GLY A 1 210 ? -0.071 -7.769 -18.733 1.00 77.50 210 GLY A N 1
ATOM 1550 C CA . GLY A 1 210 ? -1.488 -8.110 -18.878 1.00 77.50 210 GLY A CA 1
ATOM 1551 C C . GLY A 1 210 ? -2.408 -6.995 -18.381 1.00 77.50 210 GLY A C 1
ATOM 1552 O O . GLY A 1 210 ? -1.932 -5.967 -17.907 1.00 77.50 210 GLY A O 1
ATOM 1553 N N . ALA A 1 211 ? -3.724 -7.201 -18.488 1.00 75.19 211 ALA A N 1
ATOM 1554 C CA . ALA A 1 211 ? -4.722 -6.236 -18.013 1.00 75.19 211 ALA A CA 1
ATOM 1555 C C . ALA A 1 211 ? -4.677 -6.036 -16.484 1.00 75.19 211 ALA A C 1
ATOM 1557 O O . ALA A 1 211 ? -4.904 -4.928 -16.015 1.00 75.19 211 ALA A O 1
ATOM 1558 N N . ASP A 1 212 ? -4.297 -7.083 -15.742 1.00 77.06 212 ASP A N 1
ATOM 1559 C CA . ASP A 1 212 ? -4.206 -7.094 -14.276 1.00 77.06 212 ASP A CA 1
ATOM 1560 C C . ASP A 1 212 ? -2.748 -7.111 -13.776 1.00 77.06 212 ASP A C 1
ATOM 1562 O O . ASP A 1 212 ? -2.438 -7.710 -12.738 1.00 77.06 212 ASP A O 1
ATOM 1566 N N . ALA A 1 213 ? -1.819 -6.517 -14.534 1.00 84.00 213 ALA A N 1
ATOM 1567 C CA . ALA A 1 213 ? -0.405 -6.477 -14.161 1.00 84.00 213 ALA A CA 1
ATOM 1568 C C . ALA A 1 213 ? -0.218 -5.882 -12.750 1.00 84.00 213 ALA A C 1
ATOM 1570 O O . ALA A 1 213 ? -0.755 -4.825 -12.427 1.00 84.00 213 ALA A O 1
ATOM 1571 N N . ALA A 1 214 ? 0.537 -6.581 -11.902 1.00 80.56 214 ALA A N 1
ATOM 1572 C CA . ALA A 1 214 ? 0.900 -6.139 -10.560 1.00 80.56 214 ALA A CA 1
ATOM 1573 C C . ALA A 1 214 ? 1.847 -4.943 -10.591 1.00 80.56 214 ALA A C 1
ATOM 1575 O O . ALA A 1 214 ? 1.808 -4.117 -9.688 1.00 80.56 214 ALA A O 1
ATOM 1576 N N . PHE A 1 215 ? 2.709 -4.880 -11.606 1.00 85.12 215 PHE A N 1
ATOM 1577 C CA . PHE A 1 215 ? 3.753 -3.879 -11.753 1.00 85.12 215 PHE A CA 1
ATOM 1578 C C . PHE A 1 215 ? 3.928 -3.479 -13.215 1.00 85.12 215 PHE A C 1
ATOM 1580 O O . PHE A 1 215 ? 3.550 -4.203 -14.135 1.00 85.12 215 PHE A O 1
ATOM 1587 N N . GLN A 1 216 ? 4.542 -2.321 -13.420 1.00 87.44 216 GLN A N 1
ATOM 1588 C CA . GLN A 1 216 ? 5.036 -1.853 -14.705 1.00 87.44 216 GLN A CA 1
ATOM 1589 C C . GLN A 1 216 ? 6.558 -1.949 -14.721 1.00 87.44 216 GLN A C 1
ATOM 1591 O O . GLN A 1 216 ? 7.217 -1.710 -13.712 1.00 87.44 216 GLN A O 1
ATOM 1596 N N . GLY A 1 217 ? 7.119 -2.299 -15.876 1.00 90.19 217 GLY A N 1
ATOM 1597 C CA . GLY A 1 217 ? 8.562 -2.325 -16.087 1.00 90.19 217 GLY A CA 1
ATOM 1598 C C . GLY A 1 217 ? 9.016 -1.218 -17.033 1.00 90.19 217 GLY A C 1
ATOM 1599 O O . GLY A 1 217 ? 8.332 -0.916 -18.011 1.00 90.19 217 GLY A O 1
ATOM 1600 N N . LEU A 1 218 ? 10.199 -0.664 -16.789 1.00 93.81 218 LEU A N 1
ATOM 1601 C CA . LEU A 1 218 ? 10.965 0.130 -17.748 1.00 93.81 218 LEU A CA 1
ATOM 1602 C C . LEU A 1 218 ? 12.248 -0.611 -18.101 1.00 93.81 218 LEU A C 1
ATOM 1604 O O . LEU A 1 218 ? 12.864 -1.240 -17.239 1.00 93.81 218 LEU A O 1
ATOM 1608 N N . LEU A 1 219 ? 12.671 -0.483 -19.354 1.00 95.25 219 LEU A N 1
ATOM 1609 C CA . LEU A 1 219 ? 13.986 -0.902 -19.813 1.00 95.25 219 LEU A CA 1
ATOM 1610 C C . LEU A 1 219 ? 14.752 0.326 -20.299 1.00 95.25 219 LEU A C 1
ATOM 1612 O O . LEU A 1 219 ? 14.234 1.120 -21.087 1.00 95.25 219 LEU A O 1
ATOM 1616 N N . ALA A 1 220 ? 15.978 0.469 -19.809 1.00 95.44 220 ALA A N 1
ATOM 1617 C CA . ALA A 1 220 ? 16.910 1.496 -20.235 1.00 95.44 220 ALA A CA 1
ATOM 1618 C C . ALA A 1 220 ? 17.926 0.882 -21.204 1.00 95.44 220 ALA A C 1
ATOM 1620 O O . ALA A 1 220 ? 18.556 -0.131 -20.892 1.00 95.44 220 ALA A O 1
ATOM 1621 N N . GLU A 1 221 ? 18.097 1.498 -22.368 1.00 95.75 221 GLU A N 1
ATOM 1622 C CA . GLU A 1 221 ? 18.944 1.023 -23.460 1.00 95.75 221 GLU A CA 1
ATOM 1623 C C . GLU A 1 221 ? 19.925 2.119 -23.898 1.00 95.75 221 GLU A C 1
ATOM 1625 O O . GLU A 1 221 ? 19.585 3.302 -23.926 1.00 95.75 221 GLU A O 1
ATOM 1630 N N . ARG A 1 222 ? 21.142 1.727 -24.283 1.00 94.81 222 ARG A N 1
ATOM 1631 C CA . ARG A 1 222 ? 22.135 2.611 -24.912 1.00 94.81 222 ARG A CA 1
ATOM 1632 C C . ARG A 1 222 ? 22.683 1.926 -26.152 1.00 94.81 222 ARG A C 1
ATOM 1634 O O . ARG A 1 222 ? 23.112 0.778 -26.073 1.00 94.81 222 ARG A O 1
ATOM 1641 N N . ALA A 1 223 ? 22.640 2.613 -27.294 1.00 90.62 223 ALA A N 1
ATOM 1642 C CA . ALA A 1 223 ? 23.023 2.051 -28.596 1.00 90.62 223 ALA A CA 1
ATOM 1643 C C . ALA A 1 223 ? 22.366 0.676 -28.891 1.00 90.62 223 ALA A C 1
ATOM 1645 O O . ALA A 1 223 ? 22.991 -0.215 -29.458 1.00 90.62 223 ALA A O 1
ATOM 1646 N N . GLY A 1 224 ? 21.110 0.489 -28.463 1.00 87.00 224 GLY A N 1
ATOM 1647 C CA . GLY A 1 224 ? 20.350 -0.757 -28.636 1.00 87.00 224 GLY A CA 1
ATOM 1648 C C . GLY A 1 224 ? 20.676 -1.878 -27.639 1.00 87.00 224 GLY A C 1
ATOM 1649 O O . GLY A 1 224 ? 20.041 -2.928 -27.689 1.00 87.00 224 GLY A O 1
ATOM 1650 N N . ALA A 1 225 ? 21.626 -1.677 -26.720 1.00 92.38 225 ALA A N 1
ATOM 1651 C CA . ALA A 1 225 ? 21.956 -2.643 -25.678 1.00 92.38 225 ALA A CA 1
ATOM 1652 C C . ALA A 1 225 ? 21.231 -2.311 -24.359 1.00 92.38 225 ALA A C 1
ATOM 1654 O O . ALA A 1 225 ? 21.288 -1.161 -23.912 1.00 92.38 225 ALA A O 1
ATOM 1655 N N . PRO A 1 226 ? 20.588 -3.289 -23.693 1.00 94.56 226 PRO A N 1
ATOM 1656 C CA . PRO A 1 226 ? 19.919 -3.061 -22.419 1.00 94.56 226 PRO A CA 1
ATOM 1657 C C . PRO A 1 226 ? 20.951 -2.831 -21.306 1.00 94.56 226 PRO A C 1
ATOM 1659 O O . PRO A 1 226 ? 21.830 -3.663 -21.073 1.00 94.56 226 PRO A O 1
ATOM 1662 N N . MET A 1 227 ? 20.820 -1.705 -20.606 1.00 94.19 227 MET A N 1
ATOM 1663 C CA . MET A 1 227 ? 21.740 -1.231 -19.565 1.00 94.19 227 MET A CA 1
ATOM 1664 C C . MET A 1 227 ? 21.155 -1.294 -18.155 1.00 94.19 227 MET A C 1
ATOM 1666 O O . MET A 1 227 ? 21.905 -1.365 -17.187 1.00 94.19 227 MET A O 1
ATOM 1670 N N . GLY A 1 228 ? 19.832 -1.273 -18.030 1.00 93.19 228 GLY A N 1
ATOM 1671 C CA . GLY A 1 228 ? 19.170 -1.331 -16.736 1.00 93.19 228 GLY A CA 1
ATOM 1672 C C . GLY A 1 228 ? 17.671 -1.507 -16.879 1.00 93.19 228 GLY A C 1
ATOM 1673 O O . GLY A 1 228 ? 17.120 -1.427 -17.979 1.00 93.19 228 GLY A O 1
ATOM 1674 N N . TYR A 1 229 ? 17.020 -1.740 -15.751 1.00 93.06 229 TYR A N 1
ATOM 1675 C CA . TYR A 1 229 ? 15.577 -1.868 -15.665 1.00 93.06 229 TYR A CA 1
ATOM 1676 C C . TYR A 1 229 ? 15.073 -1.162 -14.409 1.00 93.06 229 TYR A C 1
ATOM 1678 O O . TYR A 1 229 ? 15.831 -0.923 -13.470 1.00 93.06 229 TYR A O 1
ATOM 1686 N N . ALA A 1 230 ? 13.788 -0.842 -14.404 1.00 90.69 230 ALA A N 1
ATOM 1687 C CA . ALA A 1 230 ? 13.064 -0.468 -13.201 1.00 90.69 230 ALA A CA 1
ATOM 1688 C C . ALA A 1 230 ? 11.730 -1.205 -13.202 1.00 90.69 230 ALA A C 1
ATOM 1690 O O . ALA A 1 230 ? 11.132 -1.389 -14.262 1.00 90.69 230 ALA A O 1
ATOM 1691 N N . VAL A 1 231 ? 11.263 -1.610 -12.029 1.00 86.50 231 VAL A N 1
ATOM 1692 C CA . VAL A 1 231 ? 9.890 -2.073 -11.823 1.00 86.50 231 VAL A CA 1
ATOM 1693 C C . VAL A 1 231 ? 9.235 -1.160 -10.802 1.00 86.50 231 VAL A C 1
ATOM 1695 O O . VAL A 1 231 ? 9.875 -0.749 -9.838 1.00 86.50 231 VAL A O 1
ATOM 1698 N N . PHE A 1 232 ? 7.999 -0.762 -11.066 1.00 85.38 232 PHE A N 1
ATOM 1699 C CA . PHE A 1 232 ? 7.262 0.173 -10.225 1.00 85.38 232 PHE A CA 1
ATOM 1700 C C . PHE A 1 232 ? 5.762 -0.089 -10.332 1.00 85.38 232 PHE A C 1
ATOM 1702 O O . PHE A 1 232 ? 5.295 -0.774 -11.243 1.00 85.38 232 PHE A O 1
ATOM 1709 N N . TRP A 1 233 ? 4.996 0.481 -9.411 1.00 78.81 233 TRP A N 1
ATOM 1710 C CA . TRP A 1 233 ? 3.560 0.239 -9.285 1.00 78.81 233 TRP A CA 1
ATOM 1711 C C . TRP A 1 233 ? 2.814 1.561 -9.377 1.00 78.81 233 TRP A C 1
ATOM 1713 O O . TRP A 1 233 ? 3.293 2.589 -8.896 1.00 78.81 233 TRP A O 1
ATOM 1723 N N . MET A 1 234 ? 1.643 1.544 -10.007 1.00 63.34 234 MET A N 1
ATOM 1724 C CA . MET A 1 234 ? 0.721 2.676 -9.981 1.00 63.34 234 MET A CA 1
ATOM 1725 C C . MET A 1 234 ? -0.534 2.260 -9.219 1.00 63.34 234 MET A C 1
ATOM 1727 O O . MET A 1 234 ? -1.092 1.203 -9.504 1.00 63.34 234 MET A O 1
ATOM 1731 N N . LEU A 1 235 ? -0.925 3.088 -8.244 1.00 53.06 235 LEU A N 1
ATOM 1732 C CA . LEU A 1 235 ? -2.142 2.947 -7.437 1.00 53.06 235 LEU A CA 1
ATOM 1733 C C . LEU A 1 235 ? -3.408 3.107 -8.276 1.00 53.06 235 LEU A C 1
ATOM 1735 O O . LEU A 1 235 ? -3.448 4.071 -9.082 1.00 53.06 235 LEU A O 1
#

Nearest PDB structures (foldseek):
  2fe7-assembly1_B  TM=9.146E-01  e=4.883E-12  Pseudomonas aeruginosa UCBPP-PA14
  3i9s-assembly1_B  TM=8.163E-01  e=1.844E-10  Vibrio cholerae
  8a9o-assembly1_A  TM=8.402E-01  e=4.527E-09  Acinetobacter baumannii
  8a9n-assembly1_B  TM=8.361E-01  e=4.527E-09  Acinetobacter baumannii
  4yfj-assembly1_A  TM=7.585E-01  e=5.584E-10  Pseudomonas aeruginosa

Mean predicted aligned error: 6.09 Å

Foldseek 3Di:
DPDFDQDKDKDWDDLVCLQVVLVQQQVVCVVVVHDRDPRHSVNCNVQADDPRRQWTKMFIDGSRDTFWMWIWGWDADLQVLFIEIETEDTDGHPVCPPSCNSVVRVVVVCVVCVVLRGRYYDYDDDPPPPVVVVVCVVPDDDPPPDDDDDQDDPSVVCVVVPDDDPQKDKDWDALVCLVVQQVQVCVVCVVVVHDHDPDSSVSCNVAAHDPNHSWIKMFIDGPRHTDDMDIGGDD